Protein AF-A0A4W3I4B6-F1 (afdb_monomer_lite)

Sequence (222 aa):
MVGAGVAKSRWRGAFSPPRPGHVTSRRDRKWPLAAMAELKKLESRLQELERRLYGEGGAGTGAKAKPQCTDAVVKVQVSLGNVAGKRERIKTLYKKIDDLMKYLDPLYMDRIVIPDAMKLELILAEEPFIHSQVTLLESVSKLQPFLESEHIKAVPNYSSKLQSLTQIQIQEQDQCTAVTEDTRKLLDEYNKMTLLLSKQFVQWEEALSKLEAAKQVKPLRD

Foldseek 3Di:
DDDDDDDDDDDDDDDDDDDDDDPDPPPDPPPPVVVVVVVVVVVVVVVVVQCVQVNPDPDDDDDPPDNVVVVVVVVCVVVLCVVCVVDVVNVVVVVCVVVVVLVPPPVNVVPPDPDPVNVVVVCVVCVVVVVVVVVVVVVVVVCVVVVVDVVVVCVVVVVVVVVVVVVVVVVVVVVVVVVVVVVVVVVVVVVVVVVVVVVVVVVVVVVVVVVVVVVVPDDPDD

Radius of gyration: 52.84 Å; chains: 1; bounding box: 92×71×169 Å

Secondary structure (DSSP, 8-state):
----------------PPPP-----TT-----HHHHHHHHHHHHHHHHHHHHHH-SS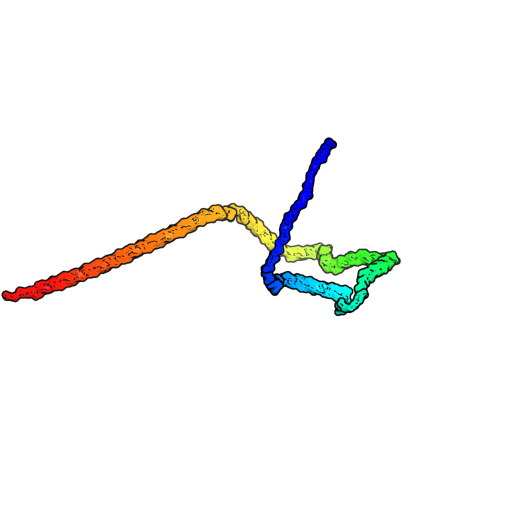-S-SSS----HHHHHHHHHHHHHHHHHHH-HHHHHHHHHHHHHHHHT-HHHHHHH---HHHHHHHHHHHHHHHHHHHHHHHHHHHHHHHHT-HHHHTHHHHHHHHHHHHHHHHHHHHHHHHHHHHHHHHHHHHHHHHHHHHHHHHHHHHHHHHHHHHHHT-----

Organism: Callorhinchus milii (NCBI:txid7868)

InterPro domains:
  IPR009991 Dynactin subunit 3 [PF07426] (39-206)
  IPR009991 Dynactin subunit 3 [PTHR28360] (35-221)

Structure (mmCIF, N/CA/C/O backbone):
data_AF-A0A4W3I4B6-F1
#
_entry.id   AF-A0A4W3I4B6-F1
#
loop_
_atom_site.group_PDB
_atom_site.id
_atom_site.type_symbol
_atom_site.label_atom_id
_atom_site.label_alt_id
_atom_site.label_comp_id
_atom_site.label_asym_id
_atom_site.label_entity_id
_atom_site.label_seq_id
_atom_site.pdbx_PDB_ins_code
_atom_site.Cartn_x
_atom_site.Cartn_y
_atom_site.Cartn_z
_atom_site.occupancy
_atom_site.B_iso_or_equiv
_atom_site.auth_seq_id
_atom_site.auth_comp_id
_atom_site.auth_asym_id
_atom_site.auth_atom_id
_atom_site.pdbx_PDB_model_num
ATOM 1 N N . MET A 1 1 ? -51.869 -34.139 -59.229 1.00 34.97 1 MET A N 1
ATOM 2 C CA . MET A 1 1 ? -50.781 -34.678 -58.380 1.00 34.97 1 MET A CA 1
ATOM 3 C C . MET A 1 1 ? -49.600 -33.734 -58.566 1.00 34.97 1 MET A C 1
ATOM 5 O O . MET A 1 1 ? -49.159 -33.632 -59.693 1.00 34.97 1 MET A O 1
ATOM 9 N N . VAL A 1 2 ? -49.119 -32.912 -57.633 1.00 37.47 2 VAL A N 1
ATOM 10 C CA . VAL A 1 2 ? -49.215 -32.822 -56.165 1.00 37.47 2 VAL A CA 1
ATOM 11 C C . VAL A 1 2 ? -49.033 -31.337 -55.752 1.00 37.47 2 VAL A C 1
ATOM 13 O O . VAL A 1 2 ? -48.254 -30.643 -56.393 1.00 37.47 2 VAL A O 1
ATOM 16 N N . GLY A 1 3 ? -49.728 -30.897 -54.684 1.00 35.41 3 GLY A N 1
ATOM 17 C CA . GLY A 1 3 ? -49.402 -29.756 -53.788 1.00 35.41 3 GLY A CA 1
ATOM 18 C C . GLY A 1 3 ? -49.861 -28.350 -54.232 1.00 35.41 3 GLY A C 1
ATOM 19 O O . GLY A 1 3 ? -49.230 -27.761 -55.094 1.00 35.41 3 GLY A O 1
ATOM 20 N N . ALA A 1 4 ? -51.007 -27.785 -53.806 1.00 36.88 4 ALA A N 1
ATOM 21 C CA . ALA A 1 4 ? -51.389 -27.274 -52.465 1.00 36.88 4 ALA A CA 1
ATOM 22 C C . ALA A 1 4 ? -50.464 -26.130 -51.985 1.00 36.88 4 ALA A C 1
ATOM 24 O O . ALA A 1 4 ? -49.320 -26.387 -51.644 1.00 36.88 4 ALA A O 1
ATOM 25 N N . GLY A 1 5 ? -50.854 -24.849 -52.061 1.00 35.19 5 GLY A N 1
ATOM 26 C CA . GLY A 1 5 ? -51.693 -24.129 -51.077 1.00 35.19 5 GLY A CA 1
ATOM 27 C C . GLY A 1 5 ? -50.849 -22.984 -50.460 1.00 35.19 5 GLY A C 1
ATOM 28 O O . GLY A 1 5 ? -49.635 -23.098 -50.453 1.00 35.19 5 GLY A O 1
ATOM 29 N N . VAL A 1 6 ? -51.301 -21.837 -49.947 1.00 37.91 6 VAL A N 1
ATOM 30 C CA . VAL A 1 6 ? -52.603 -21.244 -49.619 1.00 37.91 6 VAL A CA 1
ATOM 31 C C . VAL A 1 6 ? -52.384 -19.718 -49.444 1.00 37.91 6 VAL A C 1
ATOM 33 O O . VAL A 1 6 ? -51.310 -19.271 -49.053 1.00 37.91 6 VAL A O 1
ATOM 36 N N . ALA A 1 7 ? -53.443 -18.962 -49.755 1.00 39.25 7 ALA A N 1
ATOM 37 C CA . ALA A 1 7 ? -53.854 -17.600 -49.380 1.00 39.25 7 ALA A CA 1
ATOM 38 C C . ALA A 1 7 ? -52.954 -16.670 -48.529 1.00 39.25 7 ALA A C 1
ATOM 40 O O . ALA A 1 7 ? -52.496 -17.014 -47.442 1.00 39.25 7 ALA A O 1
ATOM 41 N N . LYS A 1 8 ? -52.928 -15.383 -48.920 1.00 39.28 8 LYS A N 1
ATOM 42 C CA . LYS A 1 8 ? -52.678 -14.259 -48.003 1.00 39.28 8 LYS A CA 1
ATOM 43 C C . LYS A 1 8 ? -53.835 -13.260 -48.062 1.00 39.28 8 LYS A C 1
ATOM 45 O O . LYS A 1 8 ? -53.979 -12.482 -49.002 1.00 39.28 8 LYS A O 1
ATOM 50 N N . SER A 1 9 ? -54.683 -13.351 -47.045 1.00 39.19 9 SER A N 1
ATOM 51 C CA . SER A 1 9 ? -55.889 -12.557 -46.833 1.00 39.19 9 SER A CA 1
ATOM 52 C C . SER A 1 9 ? -55.567 -11.148 -46.334 1.00 39.19 9 SER A C 1
ATOM 54 O O . SER A 1 9 ? -54.668 -10.931 -45.523 1.00 39.19 9 SER A O 1
ATOM 56 N N . ARG A 1 10 ? -56.367 -10.199 -46.811 1.00 39.88 10 ARG A N 1
ATOM 57 C CA . ARG A 1 10 ? -56.431 -8.786 -46.432 1.00 39.88 10 ARG A CA 1
ATOM 58 C C . ARG A 1 10 ? -57.111 -8.626 -45.067 1.00 39.88 10 ARG A C 1
ATOM 60 O O . ARG A 1 10 ? -58.250 -9.054 -44.933 1.00 39.88 10 ARG A O 1
ATOM 67 N N . TRP A 1 11 ? -56.485 -7.923 -44.121 1.00 33.34 11 TRP A N 1
ATOM 68 C CA . TRP A 1 11 ? -57.170 -7.346 -42.955 1.00 33.34 11 TRP A CA 1
ATOM 69 C C . TRP A 1 11 ? -56.692 -5.918 -42.686 1.00 33.34 11 TRP A C 1
ATOM 71 O O . TRP A 1 11 ? -55.500 -5.621 -42.692 1.00 33.34 11 TRP A O 1
ATOM 81 N N . ARG A 1 12 ? -57.677 -5.033 -42.508 1.00 41.34 12 ARG A N 1
ATOM 82 C CA . ARG A 1 12 ? -57.540 -3.637 -42.089 1.00 41.34 12 ARG A CA 1
ATOM 83 C C . ARG A 1 12 ? -57.183 -3.604 -40.599 1.00 41.34 12 ARG A C 1
ATOM 85 O O . ARG A 1 12 ? -57.797 -4.331 -39.826 1.00 41.34 12 ARG A O 1
ATOM 92 N N . GLY A 1 13 ? -56.265 -2.726 -40.209 1.00 37.28 13 GLY A N 1
ATOM 93 C CA . GLY A 1 13 ? -55.956 -2.393 -38.816 1.00 37.28 13 GLY A CA 1
ATOM 94 C C . GLY A 1 13 ? -55.836 -0.876 -38.668 1.00 37.28 13 GLY A C 1
ATOM 95 O O . GLY A 1 13 ? -55.244 -0.222 -39.520 1.00 37.28 13 GLY A O 1
ATOM 96 N N . ALA A 1 14 ? -56.489 -0.339 -37.643 1.00 39.00 14 ALA A N 1
ATOM 97 C CA . ALA A 1 14 ? -56.842 1.059 -37.424 1.00 39.00 14 ALA A CA 1
ATOM 98 C C . ALA A 1 14 ? -55.666 2.056 -37.388 1.00 39.00 14 ALA A C 1
ATOM 100 O O . ALA A 1 14 ? -54.653 1.830 -36.731 1.00 39.00 14 ALA A O 1
ATOM 101 N N . PHE A 1 15 ? -55.864 3.207 -38.037 1.00 32.19 15 PHE A N 1
ATOM 102 C CA . PHE A 1 15 ? -55.038 4.404 -37.897 1.00 32.19 15 PHE A CA 1
ATOM 103 C C . PHE A 1 15 ? -55.700 5.300 -36.839 1.00 32.19 15 PHE A C 1
ATOM 105 O O . PHE A 1 15 ? -56.719 5.936 -37.107 1.00 32.19 15 PHE A O 1
ATOM 112 N N . SER A 1 16 ? -55.150 5.320 -35.626 1.00 39.88 16 SER A N 1
ATOM 113 C CA . SER A 1 16 ? -55.496 6.300 -34.589 1.00 39.88 16 SER A CA 1
ATOM 114 C C . SER A 1 16 ? -54.319 7.264 -34.419 1.00 39.88 16 SER A C 1
ATOM 116 O O . SER A 1 16 ? -53.199 6.800 -34.207 1.00 39.88 16 SER A O 1
ATOM 118 N N . PRO A 1 17 ? -54.522 8.590 -34.515 1.00 45.47 17 PRO A N 1
ATOM 119 C CA . PRO A 1 17 ? -53.444 9.553 -34.333 1.00 45.47 17 PRO A CA 1
ATOM 120 C C . PRO A 1 17 ? -53.236 9.829 -32.835 1.00 45.47 17 PRO A C 1
ATOM 122 O O . PRO A 1 17 ? -54.218 10.092 -32.133 1.00 45.47 17 PRO A O 1
ATOM 125 N N . PRO A 1 18 ? -51.999 9.844 -32.311 1.00 41.81 18 PRO A N 1
ATOM 126 C CA . PRO A 1 18 ? -51.763 10.403 -30.992 1.00 41.81 18 PRO A CA 1
ATOM 127 C C . PRO A 1 18 ? -51.790 11.937 -31.074 1.00 41.81 18 PRO A C 1
ATOM 129 O O . PRO A 1 18 ? -51.134 12.561 -31.909 1.00 41.81 18 PRO A O 1
ATOM 132 N N . ARG A 1 19 ? -52.603 12.531 -30.196 1.00 40.31 19 ARG A N 1
ATOM 133 C CA . ARG A 1 19 ? -52.694 13.970 -29.914 1.00 40.31 19 ARG A CA 1
ATOM 134 C C . ARG A 1 19 ? -51.473 14.465 -29.109 1.00 40.31 19 ARG A C 1
ATOM 136 O O . ARG A 1 19 ? -50.720 13.650 -28.580 1.00 40.31 19 ARG A O 1
ATOM 143 N N . PRO A 1 20 ? -51.255 15.793 -29.055 1.00 47.34 20 PRO A N 1
ATOM 144 C CA . PRO A 1 20 ? -49.959 16.415 -28.823 1.00 47.34 20 PRO A CA 1
ATOM 145 C C . PRO A 1 20 ? -49.614 16.478 -27.336 1.00 47.34 20 PRO A C 1
ATOM 147 O O . PRO A 1 20 ? -50.450 16.836 -26.511 1.00 47.34 20 PRO A O 1
ATOM 150 N N . GLY A 1 21 ? -48.359 16.190 -27.003 1.00 34.75 21 GLY A N 1
ATOM 151 C CA . GLY A 1 21 ? -47.856 16.289 -25.641 1.00 34.75 21 GLY A CA 1
ATOM 152 C C . GLY A 1 21 ? -46.372 16.618 -25.631 1.00 34.75 21 GLY A C 1
ATOM 153 O O . GLY A 1 21 ? -45.558 15.828 -26.093 1.00 34.75 21 GLY A O 1
ATOM 154 N N . HIS A 1 22 ? -46.061 17.783 -25.066 1.00 36.84 22 HIS A N 1
ATOM 155 C CA . HIS A 1 22 ? -44.742 18.232 -24.626 1.00 36.84 22 HIS A CA 1
ATOM 156 C C . HIS A 1 22 ? -43.699 18.508 -25.717 1.00 36.84 22 HIS A C 1
ATOM 158 O O . HIS A 1 22 ? -42.780 17.736 -25.980 1.00 36.84 22 HIS A O 1
ATOM 164 N N . VAL A 1 23 ? -43.762 19.738 -26.238 1.00 44.09 23 VAL A N 1
ATOM 165 C CA . VAL A 1 23 ? -42.563 20.483 -26.635 1.00 44.09 23 VAL A CA 1
ATOM 166 C C . VAL A 1 23 ? -41.703 20.637 -25.378 1.00 44.09 23 VAL A C 1
ATOM 168 O O . VAL A 1 23 ? -41.874 21.575 -24.602 1.00 44.09 23 VAL A O 1
ATOM 171 N N . THR A 1 24 ? -40.804 19.688 -25.126 1.00 39.62 24 THR A N 1
ATOM 172 C CA . THR A 1 24 ? -39.724 19.914 -24.171 1.00 39.62 24 THR A CA 1
ATOM 173 C C . THR A 1 24 ? -38.712 20.834 -24.837 1.00 39.62 24 THR A C 1
ATOM 175 O O . THR A 1 24 ? -38.191 20.580 -25.924 1.00 39.62 24 THR A O 1
ATOM 178 N N . SER A 1 25 ? -38.525 21.975 -24.183 1.00 42.25 25 SER A N 1
ATOM 179 C CA . SER A 1 25 ? -37.576 23.031 -24.494 1.00 42.25 25 SER A CA 1
ATOM 180 C C . SER A 1 25 ? -36.228 22.460 -24.944 1.00 42.25 25 SER A C 1
ATOM 182 O O . SER A 1 25 ? -35.414 21.999 -24.148 1.00 42.25 25 SER A O 1
ATOM 184 N N . ARG A 1 26 ? -35.977 22.502 -26.254 1.00 41.12 26 ARG A N 1
ATOM 185 C CA . ARG A 1 26 ? -34.728 22.066 -26.894 1.00 41.12 26 ARG A CA 1
ATOM 186 C C . ARG A 1 26 ? -33.638 23.141 -26.782 1.00 41.12 26 ARG A C 1
ATOM 188 O O . ARG A 1 26 ? -32.870 23.316 -27.724 1.00 41.12 26 ARG A O 1
ATOM 195 N N . ARG A 1 27 ? -33.622 23.916 -25.690 1.00 45.25 27 ARG A N 1
ATOM 196 C CA . ARG A 1 27 ? -32.759 25.100 -25.544 1.00 45.25 27 ARG A CA 1
ATOM 197 C C . ARG A 1 27 ? -31.595 24.959 -24.569 1.00 45.25 27 ARG A C 1
ATOM 199 O O . ARG A 1 27 ? -30.731 25.817 -24.596 1.00 45.25 27 ARG A O 1
ATOM 206 N N . ASP A 1 28 ? -31.479 23.841 -23.857 1.00 42.59 28 ASP A N 1
ATOM 207 C CA . ASP A 1 28 ? -30.338 23.590 -22.968 1.00 42.59 28 ASP A CA 1
ATOM 208 C C . ASP A 1 28 ? -29.698 22.225 -23.231 1.00 42.59 28 ASP A C 1
ATOM 210 O O . ASP A 1 28 ? -29.554 21.384 -22.350 1.00 42.59 28 ASP A O 1
ATOM 214 N N . ARG A 1 29 ? -29.257 21.987 -24.472 1.00 51.16 29 ARG A N 1
ATOM 215 C CA . ARG A 1 29 ? -28.149 21.046 -24.682 1.00 51.16 29 ARG A CA 1
ATOM 216 C C . ARG A 1 29 ? -26.855 21.827 -24.524 1.00 51.16 29 ARG A C 1
ATOM 218 O O . ARG A 1 29 ? -26.259 22.246 -25.512 1.00 51.16 29 ARG A O 1
ATOM 225 N N . LYS A 1 30 ? -26.434 22.028 -23.270 1.00 57.66 30 LYS A N 1
ATOM 226 C CA . LYS A 1 30 ? -25.037 22.356 -22.967 1.00 57.66 30 LYS A CA 1
ATOM 227 C C . LYS A 1 30 ? -24.194 21.211 -23.507 1.00 57.66 30 LYS A C 1
ATOM 229 O O . LYS A 1 30 ? -24.131 20.131 -22.926 1.00 57.66 30 LYS A O 1
ATOM 234 N N . TRP A 1 31 ? -23.630 21.438 -24.682 1.00 54.47 31 TRP A N 1
ATOM 235 C CA . TRP A 1 31 ? -22.676 20.532 -25.287 1.00 54.47 31 TRP A CA 1
ATOM 236 C C . TRP A 1 31 ? -21.485 20.434 -24.322 1.00 54.47 31 TRP A C 1
ATOM 238 O O . TRP A 1 31 ? -21.033 21.478 -23.839 1.00 54.47 31 TRP A O 1
ATOM 248 N N . PRO A 1 32 ? -21.014 19.227 -23.961 1.00 70.56 32 PRO A N 1
ATOM 249 C CA . PRO A 1 32 ? -19.908 19.100 -23.023 1.00 70.56 32 PRO A CA 1
ATOM 250 C C . PRO A 1 32 ? -18.722 19.916 -23.548 1.00 70.56 32 PRO A C 1
ATOM 252 O O . PRO A 1 32 ? -18.430 19.877 -24.744 1.00 70.56 32 PRO A O 1
ATOM 255 N N . LEU A 1 33 ? -18.062 20.675 -22.667 1.00 63.62 33 LEU A N 1
ATOM 256 C CA . LEU A 1 33 ? -16.978 21.606 -23.023 1.00 63.62 33 LEU A CA 1
ATOM 257 C C . LEU A 1 33 ? -15.908 20.946 -23.911 1.00 63.62 33 LEU A C 1
ATOM 259 O O . LEU A 1 33 ? -15.410 21.574 -24.842 1.00 63.62 33 LEU A O 1
ATOM 263 N N . ALA A 1 34 ? -15.633 19.656 -23.689 1.00 66.50 34 ALA A N 1
ATOM 264 C CA . ALA A 1 34 ? -14.739 18.847 -24.517 1.00 66.50 34 ALA A CA 1
ATOM 265 C C . ALA A 1 34 ? -15.214 18.717 -25.977 1.00 66.50 34 ALA A C 1
ATOM 267 O O . ALA A 1 34 ? -14.430 18.873 -26.906 1.00 66.50 34 ALA A O 1
ATOM 268 N N . ALA A 1 35 ? -16.508 18.499 -26.206 1.00 72.88 35 ALA A N 1
ATOM 269 C CA . ALA A 1 35 ? -17.050 18.376 -27.553 1.00 72.88 35 ALA A CA 1
ATOM 270 C C . ALA A 1 35 ? -17.195 19.743 -28.257 1.00 72.88 35 ALA A C 1
ATOM 272 O O . ALA A 1 35 ? -17.137 19.797 -29.482 1.00 72.88 35 ALA A O 1
ATOM 273 N N . MET A 1 36 ? -17.318 20.851 -27.509 1.00 72.75 36 MET A N 1
ATOM 274 C CA . MET A 1 36 ? -17.178 22.207 -28.069 1.00 72.75 36 MET A CA 1
ATOM 275 C C . MET A 1 36 ? -15.728 22.522 -28.447 1.00 72.75 36 MET A C 1
ATOM 277 O O . MET A 1 36 ? -15.494 23.154 -29.474 1.00 72.75 36 MET A O 1
ATOM 281 N N . ALA A 1 37 ? -14.755 22.066 -27.653 1.00 76.94 37 ALA A N 1
ATOM 282 C CA . ALA A 1 37 ? -13.337 22.234 -27.955 1.00 76.94 37 ALA A CA 1
ATOM 283 C C . ALA A 1 37 ? -12.929 21.471 -29.227 1.00 76.94 37 ALA A C 1
ATOM 285 O O . ALA A 1 37 ? -12.250 22.037 -30.083 1.00 76.94 37 ALA A O 1
ATOM 286 N N . GLU A 1 38 ? -13.404 20.234 -29.398 1.00 83.31 38 GLU A N 1
ATOM 287 C CA . GLU A 1 38 ? -13.162 19.455 -30.619 1.00 83.31 38 GLU A CA 1
ATOM 288 C C . GLU A 1 38 ? -13.847 20.065 -31.850 1.00 83.31 38 GLU A C 1
ATOM 290 O O . GLU A 1 38 ? -13.227 20.164 -32.909 1.00 83.31 38 GLU A O 1
ATOM 295 N N . LEU A 1 39 ? -15.082 20.564 -31.713 1.00 85.19 39 LEU A N 1
ATOM 296 C CA . LEU A 1 39 ? -15.762 21.295 -32.790 1.00 85.19 39 LEU A CA 1
ATOM 297 C C . LEU A 1 39 ? -14.993 22.554 -33.200 1.00 85.19 39 LEU A C 1
ATOM 299 O O . LEU A 1 39 ? -14.769 22.771 -34.386 1.00 85.19 39 LEU A O 1
ATOM 303 N N . LYS A 1 40 ? -14.516 23.337 -32.230 1.00 85.38 40 LYS A N 1
ATOM 304 C CA . LYS A 1 40 ? -13.748 24.562 -32.485 1.00 85.38 40 LYS A CA 1
ATOM 305 C C . LYS A 1 40 ? -12.387 24.277 -33.128 1.00 85.38 40 LYS A C 1
ATOM 307 O O . LYS A 1 40 ? -11.931 25.033 -33.982 1.00 85.38 40 LYS A O 1
ATOM 312 N N . LYS A 1 41 ? -11.736 23.175 -32.746 1.00 88.19 41 LYS A N 1
ATOM 313 C CA . LYS A 1 41 ? -10.489 22.698 -33.363 1.00 88.19 41 LYS A CA 1
ATOM 314 C C . LYS A 1 41 ? -10.713 22.207 -34.792 1.00 88.19 41 LYS A C 1
ATOM 316 O O . LYS A 1 41 ? -9.845 22.375 -35.646 1.00 88.19 41 LYS A O 1
ATOM 321 N N . LEU A 1 42 ? -11.853 21.575 -35.058 1.00 87.19 42 LEU A N 1
ATOM 322 C CA . LEU A 1 42 ? -12.203 21.137 -36.402 1.00 87.19 42 LEU A CA 1
ATOM 323 C C . LEU A 1 42 ? -12.550 22.330 -37.298 1.00 87.19 42 LEU A C 1
ATOM 325 O O . LEU A 1 42 ? -12.093 22.379 -38.435 1.00 87.19 42 LEU A O 1
ATOM 329 N N . GLU A 1 43 ? -13.278 23.310 -36.769 1.00 86.62 43 GLU A N 1
ATOM 330 C CA . GLU A 1 43 ? -13.628 24.551 -37.461 1.00 86.62 43 GLU A CA 1
ATOM 331 C C . GLU A 1 43 ? -12.387 25.378 -37.816 1.00 86.62 43 GLU A C 1
ATOM 333 O O . GLU A 1 43 ? -12.243 25.793 -38.962 1.00 86.62 43 GLU A O 1
ATOM 338 N N . SER A 1 44 ? -11.432 25.537 -36.893 1.00 85.06 44 SER A N 1
ATOM 339 C CA . SER A 1 44 ? -10.183 26.254 -37.189 1.00 85.06 44 SER A CA 1
ATOM 340 C C . SER A 1 44 ? -9.335 25.546 -38.250 1.00 85.06 44 SER A C 1
ATOM 342 O O . SER A 1 44 ? -8.746 26.193 -39.116 1.00 85.06 44 SER A O 1
ATOM 344 N N . ARG A 1 45 ? -9.306 24.207 -38.236 1.00 90.12 45 ARG A N 1
ATOM 345 C CA . ARG A 1 45 ? -8.653 23.415 -39.289 1.00 90.12 45 ARG A CA 1
ATOM 346 C C . ARG A 1 45 ? -9.366 23.555 -40.629 1.00 90.12 45 ARG A C 1
ATOM 348 O O . ARG A 1 45 ? -8.687 23.630 -41.649 1.00 90.12 45 ARG A O 1
ATOM 355 N N . LEU A 1 46 ? -10.697 23.577 -40.635 1.00 85.88 46 LEU A N 1
ATOM 356 C CA . LEU A 1 46 ? -11.487 23.753 -41.851 1.00 85.88 46 LEU A CA 1
ATOM 357 C C . LEU A 1 46 ? -11.238 25.138 -42.457 1.00 85.88 46 LEU A C 1
ATOM 359 O O . LEU A 1 46 ? -10.912 25.222 -43.633 1.00 85.88 46 LEU A O 1
ATOM 363 N N . GLN A 1 47 ? -11.276 26.193 -41.643 1.00 83.31 47 GLN A N 1
ATOM 364 C CA . GLN A 1 47 ? -10.990 27.563 -42.075 1.00 83.31 47 GLN A CA 1
ATOM 365 C C . GLN A 1 47 ? -9.573 27.705 -42.640 1.00 83.31 47 GLN A C 1
ATOM 367 O O . GLN A 1 47 ? -9.377 28.348 -43.667 1.00 83.31 47 GLN A O 1
ATOM 372 N N . GLU A 1 48 ? -8.577 27.065 -42.023 1.00 82.81 48 GLU A N 1
ATOM 373 C CA . GLU A 1 48 ? -7.211 27.067 -42.550 1.00 82.81 48 GLU A CA 1
ATOM 374 C C . GLU A 1 48 ? -7.103 26.303 -43.881 1.00 82.81 48 GLU A C 1
ATOM 376 O O . GLU A 1 48 ? -6.378 26.729 -44.780 1.00 82.81 48 GLU A O 1
ATOM 381 N N . LEU A 1 49 ? -7.835 25.196 -44.044 1.00 80.94 49 LEU A N 1
ATOM 382 C CA . LEU A 1 49 ? -7.893 24.459 -45.310 1.00 80.94 49 LEU A CA 1
ATOM 383 C C . LEU A 1 49 ? -8.610 25.256 -46.406 1.00 80.94 49 LEU A C 1
ATOM 385 O O . LEU A 1 49 ? -8.130 25.302 -47.536 1.00 80.94 49 LEU A O 1
ATOM 389 N N . GLU A 1 50 ? -9.716 25.916 -46.077 1.00 81.75 50 GLU A N 1
ATOM 390 C CA . GLU A 1 50 ? -10.458 26.780 -46.995 1.00 81.75 50 GLU A CA 1
ATOM 391 C C . GLU A 1 50 ? -9.617 27.985 -47.414 1.00 81.75 50 GLU A C 1
ATOM 393 O O . GLU A 1 50 ? -9.531 28.276 -48.605 1.00 81.75 50 GLU A O 1
ATOM 398 N N . ARG A 1 51 ? -8.897 28.612 -46.477 1.00 79.62 51 ARG A N 1
ATOM 399 C CA . ARG A 1 51 ? -7.954 29.702 -46.762 1.00 79.62 51 ARG A CA 1
ATOM 400 C C . ARG A 1 51 ? -6.815 29.252 -47.675 1.00 79.62 51 ARG A C 1
ATOM 402 O O . ARG A 1 51 ? -6.414 29.993 -48.566 1.00 79.62 51 ARG A O 1
ATOM 409 N N . ARG A 1 52 ? -6.296 28.033 -47.493 1.00 75.50 52 ARG A N 1
ATOM 410 C CA . ARG A 1 52 ? -5.250 27.467 -48.366 1.00 75.50 52 ARG A CA 1
ATOM 411 C C . ARG A 1 52 ? -5.762 27.104 -49.758 1.00 75.50 52 ARG A C 1
ATOM 413 O O . ARG A 1 52 ? -4.992 27.182 -50.709 1.00 75.50 52 ARG A O 1
ATOM 420 N N . LEU A 1 53 ? -7.021 26.682 -49.878 1.00 71.38 53 LEU A N 1
ATOM 421 C CA . LEU A 1 53 ? -7.596 26.227 -51.145 1.00 71.38 53 LEU A CA 1
ATOM 422 C C . LEU A 1 53 ? -8.204 27.370 -51.972 1.00 71.38 53 LEU A C 1
ATOM 424 O O . LEU A 1 53 ? -8.050 27.379 -53.191 1.00 71.38 53 LEU A O 1
ATOM 428 N N . TYR A 1 54 ? -8.881 28.316 -51.322 1.00 69.44 54 TYR A N 1
ATOM 429 C CA . TYR A 1 54 ? -9.625 29.405 -51.962 1.00 69.44 54 TYR A CA 1
ATOM 430 C C . TYR A 1 54 ? -9.007 30.797 -51.738 1.00 69.44 54 TYR A C 1
ATOM 432 O O . TYR A 1 54 ? -9.410 31.747 -52.405 1.00 69.44 54 TYR A O 1
ATOM 440 N N . GLY A 1 55 ? -7.999 30.929 -50.870 1.00 69.94 55 GLY A N 1
ATOM 441 C CA . GLY A 1 55 ? -7.365 32.211 -50.547 1.00 69.94 55 GLY A CA 1
ATOM 442 C C . GLY A 1 55 ? -8.139 33.037 -49.511 1.00 69.94 55 GLY A C 1
ATOM 443 O O . GLY A 1 55 ? -9.123 32.588 -48.931 1.00 69.94 55 GLY A O 1
ATOM 444 N N . GLU A 1 56 ? -7.675 34.263 -49.257 1.00 57.25 56 GLU A N 1
ATOM 445 C CA . GLU A 1 56 ? -8.202 35.174 -48.219 1.00 57.25 56 GLU A CA 1
ATOM 446 C C . GLU A 1 56 ? -9.570 35.801 -48.578 1.00 57.25 56 GLU A C 1
ATOM 448 O O . GLU A 1 56 ? -10.248 36.374 -47.729 1.00 57.25 56 GLU A O 1
ATOM 453 N N . GLY A 1 57 ? -10.016 35.645 -49.830 1.00 55.25 57 GLY A N 1
ATOM 454 C CA . GLY A 1 57 ? -11.341 36.041 -50.309 1.00 55.25 57 GLY A CA 1
ATOM 455 C C . GLY A 1 57 ? -12.309 34.862 -50.290 1.00 55.25 57 GLY A C 1
ATOM 456 O O . GLY A 1 57 ? -12.478 34.177 -51.297 1.00 55.25 57 GLY A O 1
ATOM 457 N N . GLY A 1 58 ? -12.934 34.610 -49.141 1.00 48.44 58 GLY A N 1
ATOM 458 C CA . GLY A 1 58 ? -13.900 33.526 -48.979 1.00 48.44 58 GLY A CA 1
ATOM 459 C C . GLY A 1 58 ? -15.064 33.610 -49.972 1.00 48.44 58 GLY A C 1
ATOM 460 O O . GLY A 1 58 ? -15.647 34.673 -50.149 1.00 48.44 58 GLY A O 1
ATOM 461 N N . ALA A 1 59 ? -15.382 32.469 -50.596 1.00 53.66 59 ALA A N 1
ATOM 462 C CA . ALA A 1 59 ? -16.697 32.021 -51.079 1.00 53.66 59 ALA A CA 1
ATOM 463 C C . ALA A 1 59 ? -17.747 33.099 -51.451 1.00 53.66 59 ALA A C 1
ATOM 465 O O . ALA A 1 59 ? -18.919 32.995 -51.090 1.00 53.66 59 ALA A O 1
ATOM 466 N N . GLY A 1 60 ? -17.349 34.127 -52.198 1.00 49.41 60 GLY A N 1
ATOM 467 C CA . GLY A 1 60 ? -18.204 35.232 -52.605 1.00 49.41 60 GLY A CA 1
ATOM 468 C C . GLY A 1 60 ? -18.414 35.234 -54.111 1.00 49.41 60 GLY A C 1
ATOM 469 O O . GLY A 1 60 ? -17.499 35.535 -54.866 1.00 49.41 60 GLY A O 1
ATOM 470 N N . THR A 1 61 ? -19.658 34.987 -54.519 1.00 44.38 61 THR A N 1
ATOM 471 C CA . THR A 1 61 ? -20.254 35.285 -55.835 1.00 44.38 61 THR A CA 1
ATOM 472 C C . THR A 1 61 ? -19.966 34.332 -57.011 1.00 44.38 61 THR A C 1
ATOM 474 O O . THR A 1 61 ? -18.905 34.313 -57.620 1.00 44.38 61 THR A O 1
ATOM 477 N N . GLY A 1 62 ? -21.023 33.605 -57.400 1.00 39.66 62 GLY A N 1
ATOM 478 C CA . GLY A 1 62 ? -21.341 33.299 -58.798 1.00 39.66 62 GLY A CA 1
ATOM 479 C C . GLY A 1 62 ? -20.611 32.125 -59.450 1.00 39.66 62 GLY A C 1
ATOM 480 O O . GLY A 1 62 ? -19.579 32.319 -60.070 1.00 39.66 62 GLY A O 1
ATOM 481 N N . ALA A 1 63 ? -21.215 30.931 -59.402 1.00 47.38 63 ALA A N 1
ATOM 482 C CA . ALA A 1 63 ? -21.262 29.880 -60.443 1.00 47.38 63 ALA A CA 1
ATOM 483 C C . ALA A 1 63 ? -20.016 29.528 -61.313 1.00 47.38 63 ALA A C 1
ATOM 485 O O . ALA A 1 63 ? -20.166 28.795 -62.291 1.00 47.38 63 ALA A O 1
ATOM 486 N N . LYS A 1 64 ? -18.795 29.987 -61.007 1.00 51.28 64 LYS A N 1
ATOM 487 C CA . LYS A 1 64 ? -17.575 29.753 -61.808 1.00 51.28 64 LYS A CA 1
ATOM 488 C C . LYS A 1 64 ? -16.277 29.656 -60.989 1.00 51.28 64 LYS A C 1
ATOM 490 O O . LYS A 1 64 ? -15.198 29.759 -61.566 1.00 51.28 64 LYS A O 1
ATOM 495 N N . ALA A 1 65 ? -16.331 29.385 -59.684 1.00 51.69 65 ALA A N 1
ATOM 496 C CA . ALA A 1 65 ? -15.141 28.975 -58.928 1.00 51.69 65 ALA A CA 1
ATOM 497 C C . ALA A 1 65 ? -14.821 27.500 -59.247 1.00 51.69 65 ALA A C 1
ATOM 499 O O . ALA A 1 65 ? -15.175 26.576 -58.520 1.00 51.69 65 ALA A O 1
ATOM 500 N N . LYS A 1 66 ? -14.261 27.278 -60.438 1.00 55.62 66 LYS A N 1
ATOM 501 C CA . LYS A 1 66 ? -13.930 25.960 -60.993 1.00 55.62 66 LYS A CA 1
ATOM 502 C C . LYS A 1 66 ? -12.824 25.294 -60.148 1.00 55.62 66 LYS A C 1
ATOM 504 O O . LYS A 1 66 ? -11.958 26.017 -59.654 1.00 55.62 66 LYS A O 1
ATOM 509 N N . PRO A 1 67 ? -12.782 23.950 -60.028 1.00 55.12 67 PRO A N 1
ATOM 510 C CA . PRO A 1 67 ? -11.704 23.206 -59.368 1.00 55.12 67 PRO A CA 1
ATOM 511 C C . PRO A 1 67 ? -10.401 23.308 -60.177 1.00 55.12 67 PRO A C 1
ATOM 513 O O . PRO A 1 67 ? -9.946 22.358 -60.803 1.00 55.12 67 PRO A O 1
ATOM 516 N N . GLN A 1 68 ? -9.796 24.492 -60.223 1.00 60.22 68 GLN A N 1
ATOM 517 C CA . GLN A 1 68 ? -8.566 24.702 -60.978 1.00 60.22 68 GLN A CA 1
ATOM 518 C C . GLN A 1 68 ? -7.366 24.071 -60.285 1.00 60.22 68 GLN A C 1
ATOM 520 O O . GLN A 1 68 ? -6.401 23.761 -60.966 1.00 60.22 68 GLN A O 1
ATOM 525 N N . CYS A 1 69 ? -7.409 23.842 -58.969 1.00 64.81 69 CYS A N 1
ATOM 526 C CA . CYS A 1 69 ? -6.268 23.282 -58.252 1.00 64.81 69 CYS A CA 1
ATOM 527 C C . CYS A 1 69 ? -5.988 21.833 -58.681 1.00 64.81 69 CYS A C 1
ATOM 529 O O . CYS A 1 69 ? -4.850 21.498 -58.981 1.00 64.81 69 CYS A O 1
ATOM 531 N N . THR A 1 70 ? -7.015 20.990 -58.823 1.00 74.69 70 THR A N 1
ATOM 532 C CA . THR A 1 70 ? -6.834 19.599 -59.274 1.00 74.69 70 THR A CA 1
ATOM 533 C C . THR A 1 70 ? -6.387 19.532 -60.731 1.00 74.69 70 THR A C 1
ATOM 535 O O . THR A 1 70 ? -5.424 18.836 -61.035 1.00 74.69 70 THR A O 1
ATOM 538 N N . ASP A 1 71 ? -7.007 20.312 -61.620 1.00 78.88 71 ASP A N 1
ATOM 539 C CA . ASP A 1 71 ? -6.614 20.366 -63.034 1.00 78.88 71 ASP A CA 1
ATOM 540 C C . ASP A 1 71 ? -5.210 20.970 -63.213 1.00 78.88 71 ASP A C 1
ATOM 542 O O . ASP A 1 71 ? -4.431 20.506 -64.046 1.00 78.88 71 ASP A O 1
ATOM 546 N N . ALA A 1 72 ? -4.844 21.977 -62.413 1.00 77.06 72 ALA A N 1
ATOM 547 C CA . ALA A 1 72 ? -3.512 22.576 -62.417 1.00 77.06 72 ALA A CA 1
ATOM 548 C C . ALA A 1 72 ? -2.459 21.621 -61.851 1.00 77.06 72 ALA A C 1
ATOM 550 O O . ALA A 1 72 ? -1.394 21.502 -62.446 1.00 77.06 72 ALA A O 1
ATOM 551 N N . VAL A 1 73 ? -2.751 20.898 -60.765 1.00 79.94 73 VAL A N 1
ATOM 552 C CA . VAL A 1 73 ? -1.855 19.874 -60.207 1.00 79.94 73 VAL A CA 1
ATOM 553 C C . VAL A 1 73 ? -1.661 18.737 -61.203 1.00 79.94 73 VAL A C 1
ATOM 555 O O . VAL A 1 73 ? -0.527 18.337 -61.433 1.00 79.94 73 VAL A O 1
ATOM 558 N N . VAL A 1 74 ? -2.718 18.268 -61.873 1.00 83.62 74 VAL A N 1
ATOM 559 C CA . VAL A 1 74 ? -2.598 17.256 -62.936 1.00 83.62 74 VAL A CA 1
ATOM 560 C C . VAL A 1 74 ? -1.783 17.799 -64.112 1.00 83.62 74 VAL A C 1
ATOM 562 O O . VAL A 1 74 ? -0.894 17.114 -64.613 1.00 83.62 74 VAL A O 1
ATOM 565 N N . LYS A 1 75 ? -2.002 19.051 -64.525 1.00 85.00 75 LYS A N 1
ATOM 566 C CA . LYS A 1 75 ? -1.217 19.695 -65.589 1.00 85.00 75 LYS A CA 1
ATOM 567 C C . LYS A 1 75 ? 0.259 19.845 -65.212 1.00 85.00 75 LYS A C 1
ATOM 569 O O . LYS A 1 75 ? 1.117 19.611 -66.060 1.00 85.00 75 LYS A O 1
ATOM 574 N N . VAL A 1 76 ? 0.554 20.208 -63.963 1.00 81.19 76 VAL A N 1
ATOM 575 C CA . VAL A 1 76 ? 1.917 20.293 -63.421 1.00 81.19 76 VAL A CA 1
ATOM 576 C C . VAL A 1 76 ? 2.538 18.904 -63.316 1.00 81.19 76 VAL A C 1
ATOM 578 O O . VAL A 1 76 ? 3.684 18.734 -63.697 1.00 81.19 76 VAL A O 1
ATOM 581 N N . GLN A 1 77 ? 1.790 17.889 -62.894 1.00 82.31 77 GLN A N 1
ATOM 582 C CA . GLN A 1 77 ? 2.270 16.510 -62.828 1.00 82.31 77 GLN A CA 1
ATOM 583 C C . GLN A 1 77 ? 2.614 15.966 -64.219 1.00 82.31 77 GLN A C 1
ATOM 585 O O . GLN A 1 77 ? 3.651 15.334 -64.398 1.00 82.31 77 GLN A O 1
ATOM 590 N N . VAL A 1 78 ? 1.779 16.238 -65.225 1.00 83.88 78 VAL A N 1
ATOM 591 C CA . VAL A 1 78 ? 2.028 15.830 -66.615 1.00 83.88 78 VAL A CA 1
ATOM 592 C C . VAL A 1 78 ? 3.204 16.605 -67.214 1.00 83.88 78 VAL A C 1
ATOM 594 O O . VAL A 1 78 ? 4.063 16.009 -67.866 1.00 83.88 78 VAL A O 1
ATOM 597 N N . SER A 1 79 ? 3.298 17.920 -66.989 1.00 79.00 79 SER A N 1
ATOM 598 C CA . SER A 1 79 ? 4.431 18.715 -67.479 1.00 79.00 79 SER A CA 1
ATOM 599 C C . SER A 1 79 ? 5.737 18.308 -66.797 1.00 79.00 79 SER A C 1
ATOM 601 O O . SER A 1 79 ? 6.756 18.152 -67.468 1.00 79.00 79 SER A O 1
ATOM 603 N N . LEU A 1 80 ? 5.694 18.038 -65.497 1.00 76.12 80 LEU A N 1
ATOM 604 C CA . LEU A 1 80 ? 6.824 17.566 -64.718 1.00 76.12 80 LEU A CA 1
ATOM 605 C C . LEU A 1 80 ? 7.237 16.148 -65.114 1.00 76.12 80 LEU A C 1
ATOM 607 O O . LEU A 1 80 ? 8.425 15.900 -65.283 1.00 76.12 80 LEU A O 1
ATOM 611 N N . GLY A 1 81 ? 6.285 15.244 -65.353 1.00 77.88 81 GLY A N 1
ATOM 612 C CA . GLY A 1 81 ? 6.545 13.908 -65.891 1.00 77.88 81 GLY A CA 1
ATOM 613 C C . GLY A 1 81 ? 7.209 13.963 -67.269 1.00 77.88 81 GLY A C 1
ATOM 614 O O . GLY A 1 81 ? 8.185 13.257 -67.516 1.00 77.88 81 GLY A O 1
ATOM 615 N N . ASN A 1 82 ? 6.765 14.877 -68.135 1.00 78.44 82 ASN A N 1
ATOM 616 C CA . ASN A 1 82 ? 7.377 15.112 -69.444 1.00 78.44 82 ASN A CA 1
ATOM 617 C C . ASN A 1 82 ? 8.793 15.710 -69.342 1.00 78.44 82 ASN A C 1
ATOM 619 O O . ASN A 1 82 ? 9.668 15.356 -70.132 1.00 78.44 82 ASN A O 1
ATOM 623 N N . VAL A 1 83 ? 9.044 16.609 -68.385 1.00 73.88 83 VAL A N 1
ATOM 624 C CA . VAL A 1 83 ? 10.370 17.213 -68.149 1.00 73.88 83 VAL A CA 1
ATOM 625 C C . VAL A 1 83 ? 11.331 16.213 -67.501 1.00 73.88 83 VAL A C 1
ATOM 627 O O . VAL A 1 83 ? 12.478 16.095 -67.938 1.00 73.88 83 VAL A O 1
ATOM 630 N N . ALA A 1 84 ? 10.866 15.455 -66.509 1.00 66.69 84 ALA A N 1
ATOM 631 C CA . ALA A 1 84 ? 11.632 14.408 -65.846 1.00 66.69 84 ALA A CA 1
ATOM 632 C C . ALA A 1 84 ? 11.938 13.245 -66.803 1.00 66.69 84 ALA A C 1
ATOM 634 O O . ALA A 1 84 ? 13.054 12.738 -66.800 1.00 66.69 84 ALA A O 1
ATOM 635 N N . GLY A 1 85 ? 10.999 12.869 -67.677 1.00 69.75 85 GLY A N 1
ATOM 636 C CA . GLY A 1 85 ? 11.193 11.820 -68.683 1.00 69.75 85 GLY A CA 1
ATOM 637 C C . GLY A 1 85 ? 12.171 12.189 -69.803 1.00 69.75 85 GLY A C 1
ATOM 638 O O . GLY A 1 85 ? 12.845 11.311 -70.328 1.00 69.75 85 GLY A O 1
ATOM 639 N N . LYS A 1 86 ? 12.297 13.478 -70.153 1.00 74.00 86 LYS A N 1
ATOM 640 C CA . LYS A 1 86 ? 13.239 13.961 -71.186 1.00 74.00 86 LYS A CA 1
ATOM 641 C C . LYS A 1 86 ? 14.649 14.239 -70.656 1.00 74.00 86 LYS A C 1
ATOM 643 O O . LYS A 1 86 ? 15.586 14.344 -71.443 1.00 74.00 86 LYS A O 1
ATOM 648 N N . ARG A 1 87 ? 14.816 14.406 -69.339 1.00 74.69 87 ARG A N 1
ATOM 649 C CA . ARG A 1 87 ? 16.107 14.697 -68.696 1.00 74.69 87 ARG A CA 1
ATOM 650 C C . ARG A 1 87 ? 16.390 13.670 -67.603 1.00 74.69 87 ARG A C 1
ATOM 652 O O . ARG A 1 87 ? 16.010 13.862 -66.451 1.00 74.69 87 ARG A O 1
ATOM 659 N N . GLU A 1 88 ? 17.157 12.635 -67.939 1.00 75.00 88 GLU A N 1
ATOM 660 C CA . GLU A 1 88 ? 17.547 11.549 -67.017 1.00 75.00 88 GLU A CA 1
ATOM 661 C C . GLU A 1 88 ? 18.191 12.047 -65.704 1.00 75.00 88 GLU A C 1
ATOM 663 O O . GLU A 1 88 ? 17.986 11.466 -64.636 1.00 75.00 88 GLU A O 1
ATOM 668 N N . ARG A 1 89 ? 18.891 13.192 -65.735 1.00 74.19 89 ARG A N 1
ATOM 669 C CA . ARG A 1 89 ? 19.427 13.851 -64.526 1.00 74.19 89 ARG A CA 1
ATOM 670 C C . ARG A 1 89 ? 18.324 14.295 -63.557 1.00 74.19 89 ARG A C 1
ATOM 672 O O . ARG A 1 89 ? 18.474 14.119 -62.354 1.00 74.19 89 ARG A O 1
ATOM 679 N N . ILE A 1 90 ? 17.213 14.828 -64.069 1.00 77.75 90 ILE A N 1
ATOM 680 C CA . ILE A 1 90 ? 16.070 15.282 -63.260 1.00 77.75 90 ILE A CA 1
ATOM 681 C C . ILE A 1 90 ? 15.327 14.075 -62.686 1.00 77.75 90 ILE A C 1
ATOM 683 O O . ILE A 1 90 ? 15.029 14.050 -61.499 1.00 77.75 90 ILE A O 1
ATOM 687 N N . LYS A 1 91 ? 15.115 13.029 -63.487 1.00 77.38 91 LYS A N 1
ATOM 688 C CA . LYS A 1 91 ? 14.530 11.759 -63.028 1.00 77.38 91 LYS A CA 1
ATOM 689 C C . LYS A 1 91 ? 15.332 11.119 -61.895 1.00 77.38 91 LYS A C 1
ATOM 691 O O . LYS A 1 91 ? 14.758 10.626 -60.930 1.00 77.38 91 LYS A O 1
ATOM 696 N N . THR A 1 92 ? 16.658 11.156 -61.998 1.00 80.06 92 THR A N 1
ATOM 697 C CA . THR A 1 92 ? 17.555 10.659 -60.947 1.00 80.06 92 THR A CA 1
ATOM 698 C C . THR A 1 92 ? 17.455 11.508 -59.680 1.00 80.06 92 THR A C 1
ATOM 700 O O . THR A 1 92 ? 17.395 10.953 -58.588 1.00 80.06 92 THR A O 1
ATOM 703 N N . LEU A 1 93 ? 17.384 12.837 -59.808 1.00 77.75 93 LEU A N 1
ATOM 704 C CA . LEU A 1 93 ? 17.184 13.740 -58.670 1.00 77.75 93 LEU A CA 1
ATOM 705 C C . LEU A 1 93 ? 15.831 13.518 -57.981 1.00 77.75 93 LEU A C 1
ATOM 707 O O . LEU A 1 93 ? 15.800 13.467 -56.760 1.00 77.75 93 LEU A O 1
ATOM 711 N N . TYR A 1 94 ? 14.747 13.301 -58.734 1.00 76.62 94 TYR A N 1
ATOM 712 C CA . TYR A 1 94 ? 13.429 12.979 -58.170 1.00 76.62 94 TYR A CA 1
ATOM 713 C C . TYR A 1 94 ? 13.436 11.678 -57.369 1.00 76.62 94 TYR A C 1
ATOM 715 O O . TYR A 1 94 ? 12.859 11.630 -56.294 1.00 76.62 94 TYR A O 1
ATOM 723 N N . LYS A 1 95 ? 14.135 10.640 -57.839 1.00 81.50 95 LYS A N 1
ATOM 724 C CA . LYS A 1 95 ? 14.287 9.396 -57.065 1.00 81.50 95 LYS A CA 1
ATOM 725 C C . LYS A 1 95 ? 15.116 9.594 -55.797 1.00 81.50 95 LYS A C 1
ATOM 727 O O . LYS A 1 95 ? 14.849 8.962 -54.787 1.00 81.50 95 LYS A O 1
ATOM 732 N N . LYS A 1 96 ? 16.122 10.469 -55.857 1.00 80.94 96 LYS A N 1
ATOM 733 C CA . LYS A 1 96 ? 16.974 10.795 -54.710 1.00 80.94 96 LYS A CA 1
ATOM 734 C C . LYS A 1 96 ? 16.329 11.784 -53.744 1.00 80.94 96 LYS A C 1
ATOM 736 O O . LYS A 1 96 ? 16.862 11.943 -52.656 1.00 80.94 96 LYS A O 1
ATOM 741 N N . ILE A 1 97 ? 15.231 12.450 -54.111 1.00 81.81 97 ILE A N 1
ATOM 742 C CA . ILE A 1 97 ? 14.600 13.461 -53.256 1.00 81.81 97 ILE A CA 1
ATOM 743 C C . ILE A 1 97 ? 14.007 12.825 -51.999 1.00 81.81 97 ILE A C 1
ATOM 745 O O . ILE A 1 97 ? 14.192 13.369 -50.920 1.00 81.81 97 ILE A O 1
ATOM 749 N N . ASP A 1 98 ? 13.404 11.640 -52.122 1.00 78.06 98 ASP A N 1
ATOM 750 C CA . ASP A 1 98 ? 12.860 10.897 -50.982 1.00 78.06 98 ASP A CA 1
ATOM 751 C C . ASP A 1 98 ? 13.975 10.435 -50.039 1.00 78.06 98 ASP A C 1
ATOM 753 O O . ASP A 1 98 ? 13.826 10.480 -48.821 1.00 78.06 98 ASP A O 1
ATOM 757 N N . ASP A 1 99 ? 15.121 10.031 -50.588 1.00 78.12 99 ASP A N 1
ATOM 758 C CA . ASP A 1 99 ? 16.285 9.670 -49.780 1.00 78.12 99 ASP A CA 1
ATOM 759 C C . ASP A 1 99 ? 16.924 10.906 -49.138 1.00 78.12 99 ASP A C 1
ATOM 761 O O . ASP A 1 99 ? 17.219 10.893 -47.949 1.00 78.12 99 ASP A O 1
ATOM 765 N N . LEU A 1 100 ? 17.057 12.015 -49.870 1.00 78.88 100 LEU A N 1
ATOM 766 C CA . LEU A 1 100 ? 17.516 13.301 -49.334 1.00 78.88 100 LEU A CA 1
ATOM 767 C C . LEU A 1 100 ? 16.592 13.823 -48.228 1.00 78.88 100 LEU A C 1
ATOM 769 O O . LEU A 1 100 ? 17.088 14.357 -47.243 1.00 78.88 100 LEU A O 1
ATOM 773 N N . MET A 1 101 ? 15.276 13.628 -48.347 1.00 79.25 101 MET A N 1
ATOM 774 C CA . MET A 1 101 ? 14.314 13.958 -47.294 1.00 79.25 101 MET A CA 1
ATOM 775 C C . MET A 1 101 ? 14.531 13.119 -46.031 1.00 79.25 101 MET A C 1
ATOM 777 O O . MET A 1 101 ? 14.386 13.655 -44.938 1.00 79.25 101 MET A O 1
ATOM 781 N N . LYS A 1 102 ? 14.935 11.846 -46.155 1.00 77.19 102 LYS A N 1
ATOM 782 C CA . LYS A 1 102 ? 15.326 11.018 -44.999 1.00 77.19 102 LYS A CA 1
ATOM 783 C C . LYS A 1 102 ? 16.619 11.519 -44.358 1.00 77.19 102 LYS A C 1
ATOM 785 O O . LYS A 1 102 ? 16.697 11.589 -43.140 1.00 77.19 102 LYS A O 1
ATOM 790 N N . TYR A 1 103 ? 17.614 11.910 -45.157 1.00 69.31 103 TYR A N 1
ATOM 791 C CA . TYR A 1 103 ? 18.877 12.457 -44.639 1.00 69.31 103 TYR A CA 1
ATOM 792 C C . TYR A 1 103 ? 18.739 13.865 -44.035 1.00 69.31 103 TYR A C 1
ATOM 794 O O . TYR A 1 103 ? 19.590 14.263 -43.244 1.00 69.31 103 TYR A O 1
ATOM 802 N N . LEU A 1 104 ? 17.690 14.613 -44.394 1.00 70.81 104 LEU A N 1
ATOM 803 C CA . LEU A 1 104 ? 17.372 15.912 -43.795 1.00 70.81 104 LEU A CA 1
ATOM 804 C C . LEU A 1 104 ? 16.637 15.809 -42.452 1.00 70.81 104 LEU A C 1
ATOM 806 O O . LEU A 1 104 ? 16.496 16.835 -41.789 1.00 70.81 104 LEU A O 1
ATOM 810 N N . ASP A 1 105 ? 16.162 14.625 -42.051 1.00 74.75 105 ASP A N 1
ATOM 811 C CA . ASP A 1 105 ? 15.578 14.428 -40.725 1.00 74.75 105 ASP A CA 1
ATOM 812 C C . ASP A 1 105 ? 16.708 14.391 -39.675 1.00 74.75 105 ASP A C 1
ATOM 814 O O . ASP A 1 105 ? 17.531 13.467 -39.694 1.00 74.75 105 ASP A O 1
ATOM 818 N N . PRO A 1 106 ? 16.778 15.362 -38.742 1.00 65.56 106 PRO A N 1
ATOM 819 C CA . PRO A 1 106 ? 17.804 15.387 -37.700 1.00 65.56 106 PRO A CA 1
ATOM 820 C C . PRO A 1 106 ? 17.824 14.104 -36.860 1.00 65.56 106 PRO A C 1
ATOM 822 O O . PRO A 1 106 ? 18.881 13.687 -36.394 1.00 65.56 106 PRO A O 1
ATOM 825 N N . LEU A 1 107 ? 16.671 13.436 -36.717 1.00 64.50 107 LEU A N 1
ATOM 826 C CA . LEU A 1 107 ? 16.535 12.184 -35.970 1.00 64.50 107 LEU A CA 1
ATOM 827 C C . LEU A 1 107 ? 17.097 10.969 -36.722 1.00 64.50 107 LEU A C 1
ATOM 829 O O . LEU A 1 107 ? 17.297 9.917 -36.115 1.00 64.50 107 LEU A O 1
ATOM 833 N N . TYR A 1 108 ? 17.333 11.081 -38.031 1.00 64.62 108 TYR A N 1
ATOM 834 C CA . TYR A 1 108 ? 17.884 10.002 -38.850 1.00 64.62 108 TYR A CA 1
ATOM 835 C C . TYR A 1 108 ? 19.410 9.917 -38.722 1.00 64.62 108 TYR A C 1
ATOM 837 O O . TYR A 1 108 ? 19.954 8.823 -38.575 1.00 64.62 108 TYR A O 1
ATOM 845 N N . MET A 1 109 ? 20.103 11.060 -38.696 1.00 61.56 109 MET A N 1
ATOM 846 C CA . MET A 1 109 ? 21.564 11.108 -38.529 1.00 61.56 109 MET A CA 1
ATOM 847 C C . MET A 1 109 ? 22.003 10.670 -37.125 1.00 61.56 109 MET A C 1
ATOM 849 O O . MET A 1 109 ? 22.982 9.936 -36.995 1.00 61.56 109 MET A O 1
ATOM 853 N N . ASP A 1 110 ? 21.227 11.028 -36.099 1.00 61.78 110 ASP A N 1
ATOM 854 C CA . ASP A 1 110 ? 21.506 10.691 -34.694 1.00 61.78 110 ASP A CA 1
ATOM 855 C C . ASP A 1 110 ? 21.407 9.179 -34.409 1.00 61.78 110 ASP A C 1
ATOM 857 O O . ASP A 1 110 ? 22.073 8.638 -33.530 1.00 61.78 110 ASP A O 1
ATOM 861 N N . ARG A 1 111 ? 20.591 8.458 -35.193 1.00 62.28 111 ARG A N 1
ATOM 862 C CA . ARG A 1 111 ? 20.370 7.012 -35.031 1.00 62.28 111 ARG A CA 1
ATOM 863 C C . ARG A 1 111 ? 21.368 6.138 -35.787 1.00 62.28 111 ARG A C 1
ATOM 865 O O . ARG A 1 111 ? 21.501 4.965 -35.448 1.00 62.28 111 ARG A O 1
ATOM 872 N N . ILE A 1 112 ? 22.026 6.657 -36.826 1.00 63.38 112 ILE A N 1
ATOM 873 C CA . ILE A 1 112 ? 22.807 5.823 -37.760 1.00 63.38 112 ILE A CA 1
ATOM 874 C C . ILE A 1 112 ? 24.298 5.819 -37.441 1.00 63.38 112 ILE A C 1
ATOM 876 O O . ILE A 1 112 ? 24.969 4.829 -37.728 1.00 63.38 112 ILE A O 1
ATOM 880 N N . VAL A 1 113 ? 24.835 6.873 -36.827 1.00 67.81 113 VAL A N 1
ATOM 881 C CA . VAL A 1 113 ? 26.279 6.957 -36.590 1.00 67.81 113 VAL A CA 1
ATOM 882 C C . VAL A 1 113 ? 26.555 7.540 -35.215 1.00 67.81 113 VAL A C 1
ATOM 884 O O . VAL A 1 113 ? 26.987 8.678 -35.096 1.00 67.81 113 VAL A O 1
ATOM 887 N N . ILE A 1 114 ? 26.358 6.740 -34.168 1.00 70.56 114 ILE A N 1
ATOM 888 C CA . ILE A 1 114 ? 27.158 6.924 -32.954 1.00 70.56 114 ILE A CA 1
ATOM 889 C C . ILE A 1 114 ? 28.478 6.192 -33.235 1.00 70.56 114 ILE A C 1
ATOM 891 O O . ILE A 1 114 ? 28.455 4.962 -33.360 1.00 70.56 114 ILE A O 1
ATOM 895 N N . PRO A 1 115 ? 29.613 6.893 -33.418 1.00 82.44 115 PRO A N 1
ATOM 896 C CA . PRO A 1 115 ? 30.902 6.241 -33.627 1.00 82.44 115 PRO A CA 1
ATOM 897 C C . PRO A 1 115 ? 31.247 5.339 -32.440 1.00 82.44 115 PRO A C 1
ATOM 899 O O . PRO A 1 115 ? 30.890 5.651 -31.306 1.00 82.44 115 PRO A O 1
ATOM 902 N N . ASP A 1 116 ? 31.979 4.250 -32.667 1.00 78.38 116 ASP A N 1
ATOM 903 C CA . ASP A 1 116 ? 32.269 3.277 -31.601 1.00 78.38 116 ASP A CA 1
ATOM 904 C C . ASP A 1 116 ? 33.053 3.885 -30.428 1.00 78.38 116 ASP A C 1
ATOM 906 O O . ASP A 1 116 ? 32.797 3.541 -29.276 1.00 78.38 116 ASP A O 1
ATOM 910 N N . ALA A 1 117 ? 33.916 4.869 -30.696 1.00 83.50 117 ALA A N 1
ATOM 911 C CA . ALA A 1 117 ? 34.578 5.653 -29.653 1.00 83.50 117 ALA A CA 1
ATOM 912 C C . ALA A 1 117 ? 33.573 6.426 -28.774 1.00 83.50 117 ALA A C 1
ATOM 914 O O . ALA A 1 117 ? 33.715 6.464 -27.561 1.00 83.50 117 ALA A O 1
ATOM 91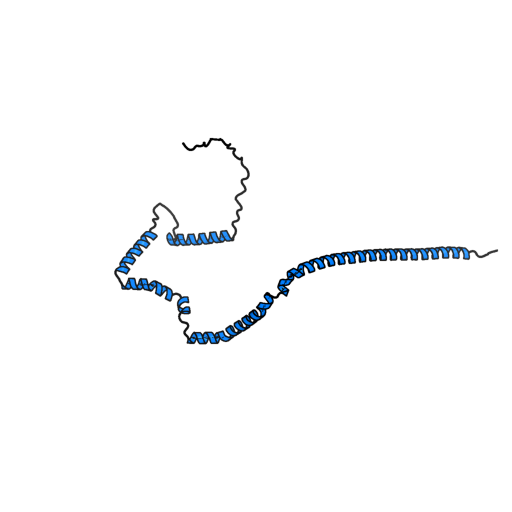5 N N . MET A 1 118 ? 32.515 6.988 -29.366 1.00 84.62 118 MET A N 1
ATOM 916 C CA . MET A 1 118 ? 31.479 7.722 -28.631 1.00 84.62 118 MET A CA 1
ATOM 917 C C . MET A 1 118 ? 30.529 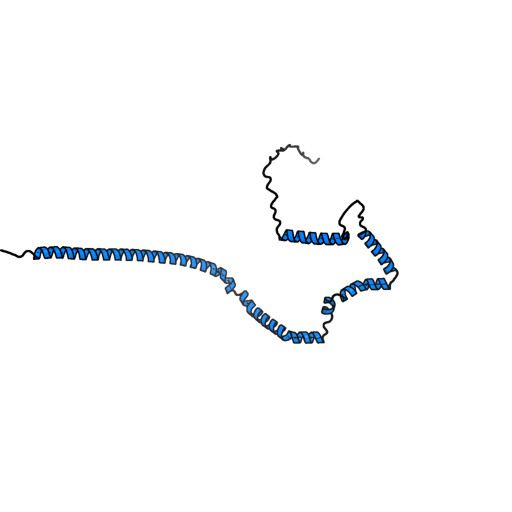6.785 -27.878 1.00 84.62 118 MET A C 1
ATOM 919 O O . MET A 1 118 ? 30.056 7.144 -26.807 1.00 84.62 118 MET A O 1
ATOM 923 N N . LYS A 1 119 ? 30.277 5.572 -28.390 1.00 86.00 119 LYS A N 1
ATOM 924 C CA . LYS A 1 119 ? 29.545 4.538 -27.638 1.00 86.00 119 LYS A CA 1
ATOM 925 C C . LYS A 1 119 ? 30.292 4.155 -26.365 1.00 86.00 119 LYS A C 1
ATOM 927 O O . LYS A 1 119 ? 29.657 4.001 -25.331 1.00 86.00 119 LYS A O 1
ATOM 932 N N . LEU A 1 120 ? 31.617 4.013 -26.443 1.00 89.88 120 LEU A N 1
ATOM 933 C CA . LEU A 1 120 ? 32.444 3.703 -25.279 1.00 89.88 120 LEU A CA 1
ATOM 934 C C . LEU A 1 120 ? 32.367 4.820 -24.234 1.00 89.88 120 LEU A C 1
ATOM 936 O O . LEU A 1 120 ? 32.063 4.537 -23.082 1.00 89.88 120 LEU A O 1
ATOM 940 N N . GLU A 1 121 ? 32.562 6.074 -24.645 1.00 88.62 121 GLU A N 1
ATOM 941 C CA . GLU A 1 121 ? 32.449 7.228 -23.743 1.00 88.62 121 GLU A CA 1
ATOM 942 C C . GLU A 1 121 ? 31.045 7.351 -23.135 1.00 88.62 121 GLU A C 1
ATOM 944 O O . GLU A 1 121 ? 30.913 7.617 -21.945 1.00 88.62 121 GLU A O 1
ATOM 949 N N . LEU A 1 122 ? 29.988 7.095 -23.915 1.00 88.94 122 LEU A N 1
ATOM 950 C CA . LEU A 1 122 ? 28.612 7.084 -23.416 1.00 88.94 122 LEU A CA 1
ATOM 951 C C . LEU A 1 122 ? 28.404 5.983 -22.368 1.00 88.94 122 LEU A C 1
ATOM 953 O O . LEU A 1 122 ? 27.795 6.232 -21.335 1.00 88.94 122 LEU A O 1
ATOM 957 N N . ILE A 1 123 ? 28.915 4.775 -22.618 1.00 89.69 123 ILE A N 1
ATOM 958 C CA . ILE A 1 123 ? 28.802 3.652 -21.680 1.00 89.69 123 ILE A CA 1
ATOM 959 C C . ILE A 1 123 ? 29.571 3.945 -20.391 1.00 89.69 123 ILE A C 1
ATOM 961 O O . ILE A 1 123 ? 29.042 3.681 -19.321 1.00 89.69 123 ILE A O 1
ATOM 965 N N . LEU A 1 124 ? 30.780 4.505 -20.476 1.00 91.19 124 LEU A N 1
ATOM 966 C CA . LEU A 1 124 ? 31.582 4.859 -19.300 1.00 91.19 124 LEU A CA 1
ATOM 967 C C . LEU A 1 124 ? 30.958 6.015 -18.508 1.00 91.19 124 LEU A C 1
ATOM 969 O O . LEU A 1 124 ? 30.928 5.981 -17.281 1.00 91.19 124 LEU A O 1
ATOM 973 N N . ALA A 1 125 ? 30.415 7.023 -19.195 1.00 92.00 125 ALA A N 1
ATOM 974 C CA . ALA A 1 125 ? 29.708 8.126 -18.549 1.00 92.00 125 ALA A CA 1
ATOM 975 C C . ALA A 1 125 ? 28.419 7.657 -17.850 1.00 92.00 125 ALA A C 1
ATOM 977 O O . ALA A 1 125 ? 28.098 8.139 -16.764 1.00 92.00 125 ALA A O 1
ATOM 978 N N . GLU A 1 126 ? 27.706 6.701 -18.452 1.00 93.00 126 GLU A N 1
ATOM 979 C CA . GLU A 1 126 ? 26.433 6.176 -17.946 1.00 93.00 126 GLU A CA 1
ATOM 980 C C . GLU A 1 126 ? 26.599 4.943 -17.035 1.00 93.00 126 GLU A C 1
ATOM 982 O O . GLU A 1 126 ? 25.637 4.487 -16.419 1.00 93.00 126 GLU A O 1
ATOM 987 N N . GLU A 1 127 ? 27.811 4.404 -16.889 1.00 93.62 127 GLU A N 1
ATOM 988 C CA . GLU A 1 127 ? 28.137 3.270 -16.015 1.00 93.62 127 GLU A CA 1
ATOM 989 C C . GLU A 1 127 ? 27.554 3.402 -14.593 1.00 93.62 127 GLU A C 1
ATOM 991 O O . GLU A 1 127 ? 26.861 2.473 -14.156 1.00 93.62 127 GLU A O 1
ATOM 996 N N . PRO A 1 128 ? 27.737 4.524 -13.858 1.00 92.94 128 PRO A N 1
ATOM 997 C CA . PRO A 1 128 ? 27.166 4.663 -12.518 1.00 92.94 128 PRO A CA 1
ATOM 998 C C . PRO A 1 128 ? 25.634 4.651 -12.533 1.00 92.94 128 PRO A C 1
ATOM 1000 O O . PRO A 1 128 ? 25.009 4.117 -11.612 1.00 92.94 128 PRO A O 1
ATOM 1003 N N . PHE A 1 129 ? 25.013 5.198 -13.582 1.00 95.50 129 PHE A N 1
ATOM 1004 C CA . PHE A 1 129 ? 23.565 5.160 -13.736 1.00 95.50 129 PHE A CA 1
ATOM 1005 C C . PHE A 1 129 ? 23.083 3.729 -13.977 1.00 95.50 129 PHE A C 1
ATOM 1007 O O . PHE A 1 129 ? 22.197 3.265 -13.258 1.00 95.50 129 PHE A O 1
ATOM 1014 N N . ILE A 1 130 ? 23.705 2.990 -14.898 1.00 95.38 130 ILE A N 1
ATOM 1015 C CA . ILE A 1 130 ? 23.375 1.585 -15.178 1.00 95.38 130 ILE A CA 1
ATOM 1016 C C . ILE A 1 130 ? 23.528 0.739 -13.907 1.00 95.38 130 ILE A C 1
ATOM 1018 O O . ILE A 1 130 ? 22.614 -0.008 -13.556 1.00 95.38 130 ILE A O 1
ATOM 1022 N N . HIS A 1 131 ? 24.618 0.907 -13.156 1.00 96.31 131 HIS A N 1
ATOM 1023 C CA . HIS A 1 131 ? 24.821 0.215 -11.881 1.00 96.31 131 HIS A CA 1
ATOM 1024 C C . HIS A 1 131 ? 23.749 0.546 -10.837 1.00 96.31 131 HIS A C 1
ATOM 1026 O O . HIS A 1 131 ? 23.266 -0.352 -10.136 1.00 96.31 131 HIS A O 1
ATOM 1032 N N . SER A 1 132 ? 23.335 1.813 -10.744 1.00 95.75 132 SER A N 1
ATOM 1033 C CA . SER A 1 132 ? 22.245 2.216 -9.850 1.00 95.75 132 SER A CA 1
ATOM 1034 C C . SER A 1 132 ? 20.916 1.555 -10.239 1.00 95.75 132 SER A C 1
ATOM 1036 O O . SER A 1 132 ? 20.205 1.046 -9.369 1.00 95.75 132 SER A O 1
ATOM 1038 N N . GLN A 1 133 ? 20.619 1.470 -11.542 1.00 95.50 133 GLN A N 1
ATOM 1039 C CA . GLN A 1 133 ? 19.410 0.829 -12.060 1.00 95.50 133 GLN A CA 1
ATOM 1040 C C . GLN A 1 133 ? 19.421 -0.679 -11.817 1.00 95.50 133 GLN A C 1
ATOM 1042 O O . GLN A 1 133 ? 18.405 -1.231 -11.403 1.00 95.50 133 GLN A O 1
ATOM 1047 N N . VAL A 1 134 ? 20.563 -1.347 -12.004 1.00 96.19 134 VAL A N 1
ATOM 1048 C CA . VAL A 1 134 ? 20.717 -2.779 -11.699 1.00 96.19 134 VAL A CA 1
ATOM 1049 C C . VAL A 1 134 ? 20.492 -3.039 -10.212 1.00 96.19 134 VAL A C 1
ATOM 1051 O O . VAL A 1 134 ? 19.709 -3.917 -9.866 1.00 96.19 134 VAL A O 1
ATOM 1054 N N . THR A 1 135 ? 21.087 -2.234 -9.329 1.00 96.44 135 THR A N 1
ATOM 1055 C CA . THR A 1 135 ? 20.906 -2.372 -7.872 1.00 96.44 135 THR A CA 1
ATOM 1056 C C . THR A 1 135 ? 19.437 -2.209 -7.473 1.00 96.44 135 THR A C 1
ATOM 1058 O O . THR A 1 135 ? 18.900 -2.984 -6.675 1.00 96.44 135 THR A O 1
ATOM 1061 N N . LEU A 1 136 ? 18.756 -1.219 -8.055 1.00 95.25 136 LEU A N 1
ATOM 1062 C CA . LEU A 1 136 ? 17.332 -1.002 -7.831 1.00 95.25 136 LEU A CA 1
ATOM 1063 C C . LEU A 1 136 ? 16.502 -2.175 -8.365 1.00 95.25 136 LEU A C 1
ATOM 1065 O O . LEU A 1 136 ? 15.626 -2.675 -7.660 1.00 95.25 136 LEU A O 1
ATOM 1069 N N . LEU A 1 137 ? 16.801 -2.669 -9.564 1.00 96.25 137 LEU A N 1
ATOM 1070 C CA . LEU A 1 137 ? 16.098 -3.798 -10.167 1.00 96.25 137 LEU A CA 1
ATOM 1071 C C . LEU A 1 137 ? 16.296 -5.090 -9.363 1.00 96.25 137 LEU A C 1
ATOM 1073 O O . LEU A 1 137 ? 15.343 -5.838 -9.154 1.00 96.25 137 LEU A O 1
ATOM 1077 N N . GLU A 1 138 ? 17.499 -5.328 -8.844 1.00 96.25 138 GLU A N 1
ATOM 1078 C CA . GLU A 1 138 ? 17.770 -6.424 -7.915 1.00 96.25 138 GLU A CA 1
ATOM 1079 C C . GLU A 1 138 ? 16.948 -6.292 -6.632 1.00 96.25 138 GLU A C 1
ATOM 1081 O O . GLU A 1 138 ? 16.414 -7.285 -6.139 1.00 96.25 138 GLU A O 1
ATOM 1086 N N . SER A 1 139 ? 16.817 -5.078 -6.087 1.00 93.56 139 SER A N 1
ATOM 1087 C CA . SER A 1 139 ? 15.974 -4.839 -4.911 1.00 93.56 139 SER A CA 1
ATOM 1088 C C . SER A 1 139 ? 14.498 -5.141 -5.197 1.00 93.56 139 SER A C 1
ATOM 1090 O O . SER A 1 139 ? 13.844 -5.810 -4.400 1.00 93.56 139 SER A O 1
ATOM 1092 N N . VAL A 1 140 ? 13.991 -4.754 -6.371 1.00 93.38 140 VAL A N 1
ATOM 1093 C CA . VAL A 1 140 ? 12.622 -5.059 -6.812 1.00 93.38 140 VAL A CA 1
ATOM 1094 C C . VAL A 1 140 ? 12.431 -6.564 -7.009 1.00 93.38 140 VAL A C 1
ATOM 1096 O O . VAL A 1 140 ? 11.443 -7.119 -6.535 1.00 93.38 140 VAL A O 1
ATOM 1099 N N . SER A 1 141 ? 13.397 -7.245 -7.627 1.00 92.69 141 SER A N 1
ATOM 1100 C CA . SER A 1 141 ? 13.386 -8.703 -7.806 1.00 92.69 141 SER A CA 1
ATOM 1101 C C . SER A 1 141 ? 13.343 -9.447 -6.465 1.00 92.69 141 SER A C 1
ATOM 1103 O O . SER A 1 141 ? 12.537 -10.357 -6.277 1.00 92.69 141 SER A O 1
ATOM 1105 N N . LYS A 1 142 ? 14.122 -8.993 -5.471 1.00 93.00 142 LYS A N 1
ATOM 1106 C CA . LYS A 1 142 ? 14.07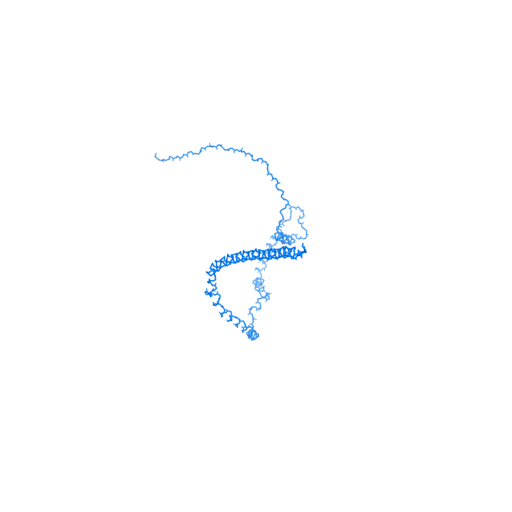6 -9.523 -4.095 1.00 93.00 142 LYS A CA 1
ATOM 1107 C C . LYS A 1 142 ? 12.713 -9.319 -3.427 1.00 93.00 142 LYS A C 1
ATOM 1109 O O . LYS A 1 142 ? 12.327 -10.128 -2.588 1.00 93.00 142 LYS A O 1
ATOM 1114 N N . LEU A 1 143 ? 11.993 -8.252 -3.777 1.00 90.19 143 LEU A N 1
ATOM 1115 C CA . LEU A 1 143 ? 10.689 -7.913 -3.200 1.00 90.19 143 LEU A CA 1
ATOM 1116 C C . LEU A 1 143 ? 9.503 -8.592 -3.908 1.00 90.19 143 LEU A C 1
ATOM 1118 O O . LEU A 1 143 ? 8.448 -8.768 -3.300 1.00 90.19 143 LEU A O 1
ATOM 1122 N N . GLN A 1 144 ? 9.677 -9.030 -5.156 1.00 88.69 144 GLN A N 1
ATOM 1123 C CA . GLN A 1 144 ? 8.667 -9.744 -5.939 1.00 88.69 144 GLN A CA 1
ATOM 1124 C C . GLN A 1 144 ? 7.989 -10.924 -5.203 1.00 88.69 144 GLN A C 1
ATOM 1126 O O . GLN A 1 144 ? 6.758 -10.990 -5.237 1.00 88.69 144 GLN A O 1
ATOM 1131 N N . PRO A 1 145 ? 8.698 -11.832 -4.496 1.00 86.88 145 PRO A N 1
ATOM 1132 C CA . PRO A 1 145 ? 8.049 -12.950 -3.802 1.00 86.88 145 PRO A CA 1
ATOM 1133 C C . PRO A 1 145 ? 7.121 -12.525 -2.651 1.00 86.88 145 PRO A C 1
ATOM 1135 O O . PRO A 1 145 ? 6.229 -13.286 -2.282 1.00 86.88 145 PRO A O 1
ATOM 1138 N N . PHE A 1 146 ? 7.273 -11.319 -2.093 1.00 84.44 146 PHE A N 1
ATOM 1139 C CA . PHE A 1 146 ? 6.403 -10.843 -1.011 1.00 84.44 146 PHE A CA 1
ATOM 1140 C C . PHE A 1 146 ? 5.020 -10.417 -1.509 1.00 84.44 146 PHE A C 1
ATOM 1142 O O . PHE A 1 146 ? 4.047 -10.538 -0.763 1.00 84.44 146 PHE A O 1
ATOM 1149 N N . LEU A 1 147 ? 4.914 -9.983 -2.770 1.00 81.25 147 LEU A N 1
ATOM 1150 C CA . LEU A 1 147 ? 3.635 -9.644 -3.406 1.00 81.25 147 LEU A CA 1
ATOM 1151 C C . LEU A 1 147 ? 2.726 -10.872 -3.531 1.00 81.25 147 LEU A C 1
ATOM 1153 O O . LEU A 1 147 ? 1.514 -10.773 -3.364 1.00 81.25 147 LEU A O 1
ATOM 1157 N N . GLU A 1 148 ? 3.326 -12.040 -3.758 1.00 80.62 148 GLU A N 1
ATOM 1158 C CA . GLU A 1 148 ? 2.618 -13.312 -3.910 1.00 80.62 148 GLU A CA 1
ATOM 1159 C C . GLU A 1 148 ? 2.472 -14.091 -2.596 1.00 80.62 148 GLU A C 1
ATOM 1161 O O . GLU A 1 148 ? 1.994 -15.230 -2.612 1.00 80.62 148 GLU A O 1
ATOM 1166 N N . SER A 1 149 ? 2.864 -13.494 -1.464 1.00 86.06 149 SER A N 1
ATOM 1167 C CA . SER A 1 149 ? 2.874 -14.174 -0.170 1.00 86.06 149 SER A CA 1
ATOM 1168 C C . SER A 1 149 ? 1.485 -14.685 0.226 1.00 86.06 149 SER A C 1
ATOM 1170 O O . SER A 1 149 ? 0.467 -13.990 0.131 1.00 86.06 149 SER A O 1
ATOM 1172 N N . GLU A 1 150 ? 1.442 -15.927 0.714 1.00 80.12 150 GLU A N 1
ATOM 1173 C CA . GLU A 1 150 ? 0.193 -16.582 1.113 1.00 80.12 150 GLU A CA 1
ATOM 1174 C C . GLU A 1 150 ? -0.531 -15.819 2.225 1.00 80.12 150 GLU A C 1
ATOM 1176 O O . GLU A 1 150 ? -1.758 -15.808 2.269 1.00 80.12 150 GLU A O 1
ATOM 1181 N N . HIS A 1 151 ? 0.208 -15.119 3.089 1.00 82.94 151 HIS A N 1
ATOM 1182 C CA . HIS A 1 151 ? -0.362 -14.316 4.168 1.00 82.94 151 HIS A CA 1
ATOM 1183 C C . HIS A 1 151 ? -1.211 -13.153 3.649 1.00 82.94 151 HIS A C 1
ATOM 1185 O O . HIS A 1 151 ? -2.295 -12.927 4.182 1.00 82.94 151 HIS A O 1
ATOM 1191 N N . ILE A 1 152 ? -0.764 -12.461 2.591 1.00 83.44 152 ILE A N 1
ATOM 1192 C CA . ILE A 1 152 ? -1.536 -11.380 1.958 1.00 83.44 152 ILE A CA 1
ATOM 1193 C C . ILE A 1 152 ? -2.760 -11.965 1.247 1.00 83.44 152 ILE A C 1
ATOM 1195 O O . ILE A 1 152 ? -3.870 -11.451 1.392 1.00 83.44 152 ILE A O 1
ATOM 1199 N N . LYS A 1 153 ? -2.596 -13.095 0.549 1.00 84.75 153 LYS A N 1
ATOM 1200 C CA . LYS A 1 153 ? -3.714 -13.797 -0.106 1.00 84.75 153 LYS A CA 1
ATOM 1201 C C . LYS A 1 153 ? -4.747 -14.337 0.881 1.00 84.75 153 LYS A C 1
ATOM 1203 O O . LYS A 1 153 ? -5.924 -14.410 0.546 1.00 84.75 153 LYS A O 1
ATOM 1208 N N . ALA A 1 154 ? -4.332 -14.699 2.091 1.00 86.00 154 ALA A N 1
ATOM 1209 C CA . ALA A 1 154 ? -5.208 -15.237 3.124 1.00 86.00 154 ALA A CA 1
ATOM 1210 C C . ALA A 1 154 ? -5.976 -14.157 3.910 1.00 86.00 154 ALA A C 1
ATOM 1212 O O . ALA A 1 154 ? -6.882 -14.507 4.666 1.00 86.00 154 ALA A O 1
ATOM 1213 N N . VAL A 1 155 ? -5.682 -12.861 3.732 1.00 86.06 155 VAL A N 1
ATOM 1214 C CA . VAL A 1 155 ? -6.366 -11.753 4.438 1.00 86.06 155 VAL A CA 1
ATOM 1215 C C . VAL A 1 155 ? -7.901 -11.814 4.329 1.00 86.06 155 VAL A C 1
ATOM 1217 O O . VAL A 1 155 ? -8.561 -11.695 5.367 1.00 86.06 155 VAL A O 1
ATOM 1220 N N . PRO A 1 156 ? -8.514 -12.067 3.153 1.00 86.81 156 PRO A N 1
ATOM 1221 C CA . PRO A 1 156 ? -9.970 -12.187 3.048 1.00 86.81 156 PRO A CA 1
ATOM 1222 C C . PRO A 1 156 ? -10.550 -13.320 3.909 1.00 86.81 156 PRO A C 1
ATOM 1224 O O . PRO A 1 156 ? -11.640 -13.175 4.463 1.00 86.81 156 PRO A O 1
ATOM 1227 N N . ASN A 1 157 ? -9.806 -14.416 4.103 1.00 86.00 157 ASN A N 1
ATOM 1228 C CA . ASN A 1 157 ? -10.245 -15.544 4.932 1.00 86.00 157 ASN A CA 1
ATOM 1229 C C . ASN A 1 157 ? -10.339 -15.157 6.414 1.00 86.00 157 ASN A C 1
ATOM 1231 O O . ASN A 1 157 ? -11.239 -15.612 7.120 1.00 86.00 157 ASN A O 1
ATOM 1235 N N . TYR A 1 158 ? -9.436 -14.294 6.889 1.00 87.88 158 TYR A N 1
ATOM 1236 C CA . TYR A 1 158 ? -9.461 -13.781 8.261 1.00 87.88 158 TYR A CA 1
ATOM 1237 C C . TYR A 1 158 ? -10.463 -12.639 8.449 1.00 87.88 158 TYR A C 1
ATOM 1239 O O . TYR A 1 158 ? -10.964 -12.457 9.556 1.00 87.88 158 TYR A O 1
ATOM 1247 N N . SER A 1 159 ? -10.803 -11.911 7.383 1.00 90.19 159 SER A N 1
ATOM 1248 C CA . SER A 1 159 ? -11.746 -10.788 7.434 1.00 90.19 159 SER A CA 1
ATOM 1249 C C . SER A 1 159 ? -13.130 -11.203 7.941 1.00 90.19 159 SER A C 1
ATOM 1251 O O . SER A 1 159 ? -13.686 -10.528 8.799 1.00 90.19 159 SER A O 1
ATOM 1253 N N . SER A 1 160 ? -13.653 -12.354 7.505 1.00 89.19 160 SER A N 1
ATOM 1254 C CA . SER A 1 160 ? -14.957 -12.867 7.965 1.00 89.19 160 SER A CA 1
ATOM 1255 C C . SER A 1 160 ? -14.981 -13.187 9.468 1.00 89.19 160 SER A C 1
ATOM 1257 O O . SER A 1 160 ? -15.922 -12.829 10.183 1.00 89.19 160 SER A O 1
ATOM 1259 N N . LYS A 1 161 ? -13.912 -13.819 9.971 1.00 92.19 161 LYS A N 1
ATOM 1260 C CA . LYS A 1 161 ? -13.735 -14.108 11.401 1.00 92.19 161 LYS A CA 1
ATOM 1261 C C . LYS A 1 161 ? -13.589 -12.819 12.202 1.00 92.19 161 LYS A C 1
ATOM 1263 O O . LYS A 1 161 ? -14.208 -12.694 13.252 1.00 92.19 161 LYS A O 1
ATOM 1268 N N . LEU A 1 162 ? -12.818 -11.860 11.687 1.00 94.62 162 LEU A N 1
ATOM 1269 C CA . LEU A 1 162 ? -12.639 -10.556 12.313 1.00 94.62 162 LEU A CA 1
ATOM 1270 C C . LEU A 1 162 ? -13.963 -9.792 12.386 1.00 94.62 162 LEU A C 1
ATOM 1272 O O . LEU A 1 162 ? -14.301 -9.308 13.454 1.00 94.62 162 LEU A O 1
ATOM 1276 N N . GLN A 1 163 ? -14.746 -9.755 11.305 1.00 93.69 163 GLN A N 1
ATOM 1277 C CA . GLN A 1 163 ? -16.074 -9.132 11.293 1.00 93.69 163 GLN A CA 1
ATOM 1278 C C . GLN A 1 163 ? -17.009 -9.757 12.332 1.00 93.69 163 GLN A C 1
ATOM 1280 O O . GLN A 1 163 ? -17.665 -9.038 13.082 1.00 93.69 163 GLN A O 1
ATOM 1285 N N . SER A 1 164 ? -17.031 -11.089 12.414 1.00 94.56 164 SER A N 1
ATOM 1286 C CA . SER A 1 164 ? -17.834 -11.806 13.411 1.00 94.56 164 SER A CA 1
ATOM 1287 C C . SER A 1 164 ? -17.397 -11.459 14.838 1.00 94.56 164 SER A C 1
ATOM 1289 O O . SER A 1 164 ? -18.232 -11.204 15.700 1.00 94.56 164 SER A O 1
ATOM 1291 N N . LEU A 1 165 ? -16.085 -11.390 15.083 1.00 96.81 165 LEU A N 1
ATOM 1292 C CA . LEU A 1 165 ? -15.526 -11.020 16.382 1.00 96.81 165 LEU A CA 1
ATOM 1293 C C . LEU A 1 165 ? -15.817 -9.556 16.732 1.00 96.81 165 LEU A C 1
ATOM 1295 O O . LEU A 1 165 ? -16.176 -9.265 17.866 1.00 96.81 165 LEU A O 1
ATOM 1299 N N . THR A 1 166 ? -15.735 -8.641 15.764 1.00 96.62 166 THR A N 1
ATOM 1300 C CA . THR A 1 166 ? -16.116 -7.236 15.949 1.00 96.62 166 THR A CA 1
ATOM 1301 C C . THR A 1 166 ? -17.587 -7.109 16.331 1.00 96.62 166 THR A C 1
ATOM 1303 O O . THR A 1 166 ? -17.905 -6.353 17.244 1.00 96.62 166 THR A O 1
ATOM 1306 N N . GLN A 1 167 ? -18.477 -7.878 15.697 1.00 97.12 167 GLN A N 1
ATOM 1307 C CA . GLN A 1 167 ? -19.897 -7.886 16.049 1.00 97.12 167 GLN A CA 1
ATOM 1308 C C . GLN A 1 167 ? -20.124 -8.356 17.491 1.00 97.12 167 GLN A C 1
ATOM 1310 O O . GLN A 1 167 ? -20.871 -7.717 18.229 1.00 97.12 167 GLN A O 1
ATOM 1315 N N . ILE A 1 168 ? -19.453 -9.439 17.900 1.00 97.31 168 ILE A N 1
ATOM 1316 C CA . ILE A 1 168 ? -19.507 -9.932 19.283 1.00 97.31 168 ILE A CA 1
ATOM 1317 C C . ILE A 1 168 ? -18.989 -8.857 20.239 1.00 97.31 168 ILE A C 1
ATOM 1319 O O . ILE A 1 168 ? -19.620 -8.582 21.249 1.00 97.31 168 ILE A O 1
ATOM 1323 N N . GLN A 1 169 ? -17.879 -8.198 19.912 1.00 97.19 169 GLN A N 1
ATOM 1324 C CA . GLN A 1 169 ? -17.294 -7.195 20.794 1.00 97.19 169 GLN A CA 1
ATOM 1325 C C . GLN A 1 169 ? -18.177 -5.955 20.966 1.00 97.19 169 GLN A C 1
ATOM 1327 O O . GLN A 1 169 ? -18.227 -5.407 22.062 1.00 97.19 169 GLN A O 1
ATOM 1332 N N . ILE A 1 170 ? -18.903 -5.534 19.927 1.00 97.50 170 ILE A N 1
ATOM 1333 C CA . ILE A 1 170 ? -19.916 -4.476 20.051 1.00 97.50 170 ILE A CA 1
ATOM 1334 C C . ILE A 1 170 ? -21.015 -4.923 21.018 1.00 97.50 170 ILE A C 1
ATOM 1336 O O . ILE A 1 170 ? -21.348 -4.203 21.954 1.00 97.50 170 ILE A O 1
ATOM 1340 N N . GLN A 1 171 ? -21.524 -6.143 20.839 1.00 97.44 171 GLN A N 1
ATOM 1341 C CA . GLN A 1 171 ? -22.584 -6.683 21.683 1.00 97.44 171 GLN A CA 1
ATOM 1342 C C . GLN A 1 171 ? -22.149 -6.829 23.153 1.00 97.44 171 GLN A C 1
ATOM 1344 O O . GLN A 1 171 ? -22.920 -6.513 24.057 1.00 97.44 171 GLN A O 1
ATOM 1349 N N . GLU A 1 172 ? -20.932 -7.300 23.411 1.00 97.12 172 GLU A N 1
ATOM 1350 C CA . GLU A 1 172 ? -20.381 -7.414 24.766 1.00 97.12 172 GLU A CA 1
ATOM 1351 C C . GLU A 1 172 ? -20.130 -6.038 25.393 1.00 97.12 172 GLU A C 1
ATOM 1353 O O . GLU A 1 172 ? -20.372 -5.842 26.584 1.00 97.12 172 GLU A O 1
ATOM 1358 N N . GLN A 1 173 ? -19.697 -5.059 24.595 1.00 97.62 173 GLN A N 1
ATOM 1359 C CA . GLN A 1 173 ? -19.523 -3.687 25.058 1.00 97.62 173 GLN A CA 1
ATOM 1360 C C . GLN A 1 173 ? -20.862 -3.072 25.486 1.00 97.62 173 GLN A C 1
ATOM 1362 O O . GLN A 1 173 ? -20.923 -2.466 26.555 1.00 97.62 173 GLN A O 1
ATOM 1367 N N . ASP A 1 174 ? -21.926 -3.264 24.702 1.00 97.62 174 ASP A N 1
ATOM 1368 C CA . ASP A 1 174 ? -23.274 -2.775 25.020 1.00 97.62 174 ASP A CA 1
ATOM 1369 C C . ASP A 1 174 ? -23.862 -3.465 26.261 1.00 97.62 174 ASP A C 1
ATOM 1371 O O . ASP A 1 174 ? -24.507 -2.831 27.096 1.00 97.62 174 ASP A O 1
ATOM 1375 N N . GLN A 1 175 ? -23.611 -4.766 26.430 1.00 97.44 175 GLN A N 1
ATOM 1376 C CA . GLN A 1 175 ? -24.012 -5.483 27.643 1.00 97.44 175 GLN A CA 1
ATOM 1377 C C . GLN A 1 175 ? -23.259 -4.973 28.875 1.00 97.44 175 GLN A C 1
ATOM 1379 O O . GLN A 1 175 ? -23.862 -4.736 29.921 1.00 97.44 175 GLN A O 1
ATOM 1384 N N . CYS A 1 176 ? -21.946 -4.773 28.759 1.00 97.50 176 CYS A N 1
ATOM 138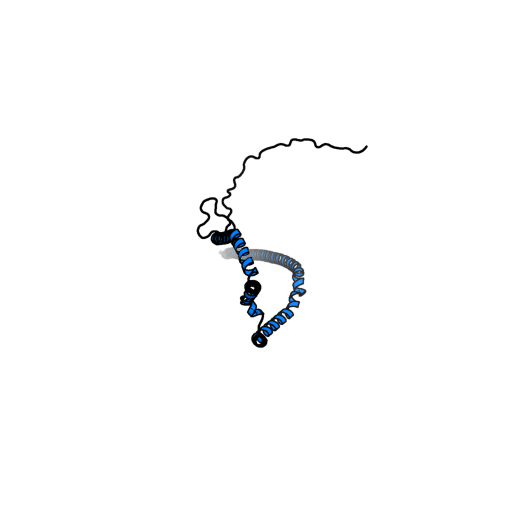5 C CA . CYS A 1 176 ? -21.117 -4.280 29.852 1.00 97.50 176 CYS A CA 1
ATOM 1386 C C . CYS A 1 176 ? -21.550 -2.877 30.298 1.00 97.50 176 CYS A C 1
ATOM 1388 O O . CYS A 1 176 ? -21.664 -2.616 31.499 1.00 97.50 176 CYS A O 1
ATOM 1390 N N . THR A 1 177 ? -21.847 -1.980 29.352 1.00 97.31 177 THR A N 1
ATOM 1391 C CA . THR A 1 177 ? -22.340 -0.634 29.670 1.00 97.31 177 THR A CA 1
ATOM 1392 C C . THR A 1 177 ? -23.717 -0.684 30.325 1.00 97.31 177 THR A C 1
ATOM 1394 O O . THR A 1 177 ? -23.894 -0.036 31.355 1.00 97.31 177 THR A O 1
ATOM 1397 N N . ALA A 1 178 ? -24.646 -1.502 29.819 1.00 97.88 178 ALA A N 1
ATOM 1398 C CA . ALA A 1 178 ? -25.973 -1.674 30.413 1.00 97.88 178 ALA A CA 1
ATOM 1399 C C . ALA A 1 178 ? -25.902 -2.193 31.860 1.00 97.88 178 ALA A C 1
ATOM 1401 O O . ALA A 1 178 ? -26.458 -1.579 32.769 1.00 97.88 178 ALA A O 1
ATOM 1402 N N . VAL A 1 179 ? -25.139 -3.265 32.104 1.00 98.00 179 VAL A N 1
ATOM 1403 C CA . VAL A 1 179 ? -24.95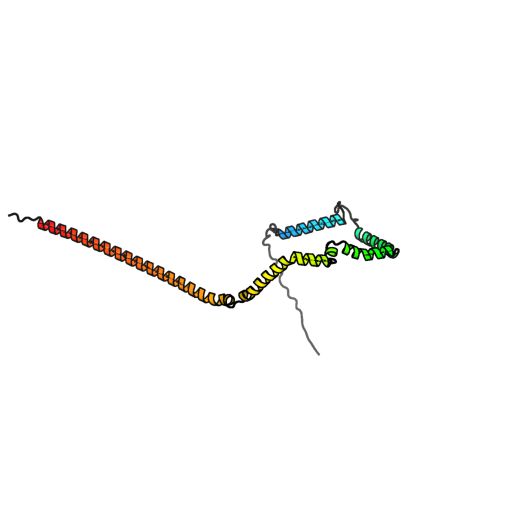4 -3.833 33.453 1.00 98.00 179 VAL A CA 1
ATOM 1404 C C . VAL A 1 179 ? -24.286 -2.828 34.391 1.00 98.00 179 VAL A C 1
ATOM 1406 O O . VAL A 1 179 ? -24.663 -2.714 35.561 1.00 98.00 179 VAL A O 1
ATOM 1409 N N . THR A 1 180 ? -23.306 -2.073 33.893 1.00 97.88 180 THR A N 1
ATOM 1410 C CA . THR A 1 180 ? -22.639 -1.026 34.677 1.00 97.88 180 THR A CA 1
ATOM 1411 C C . THR A 1 180 ? -23.619 0.080 35.061 1.00 97.88 180 THR A C 1
ATOM 1413 O O . THR A 1 180 ? -23.607 0.545 36.203 1.00 97.88 180 THR A O 1
ATOM 1416 N N . GLU A 1 181 ? -24.486 0.495 34.138 1.00 98.06 181 GLU A N 1
ATOM 1417 C CA . GLU A 1 181 ? -25.485 1.528 34.391 1.00 98.06 181 GLU A CA 1
ATOM 1418 C C . GLU A 1 181 ? -26.549 1.062 35.394 1.00 98.06 181 GLU A C 1
ATOM 1420 O O . GLU A 1 181 ? -26.876 1.802 36.322 1.00 98.06 181 GLU A O 1
ATOM 1425 N N . ASP A 1 182 ? -27.033 -0.173 35.273 1.00 97.88 182 ASP A N 1
ATOM 1426 C CA . ASP A 1 182 ? -28.001 -0.753 36.209 1.00 97.88 182 ASP A CA 1
ATOM 1427 C C . ASP A 1 182 ? -27.403 -0.919 37.609 1.00 97.88 182 ASP A C 1
ATOM 1429 O O . ASP A 1 182 ? -28.023 -0.549 38.608 1.00 97.88 182 ASP A O 1
ATOM 1433 N N . THR A 1 183 ? -26.154 -1.381 37.693 1.00 98.12 183 THR A N 1
ATOM 1434 C CA . THR A 1 183 ? -25.427 -1.479 38.968 1.00 98.12 183 THR A CA 1
ATOM 1435 C C . THR A 1 183 ? -25.244 -0.102 39.601 1.00 98.12 183 THR A C 1
ATOM 1437 O O . THR A 1 183 ? -25.416 0.061 40.810 1.00 98.12 183 THR A O 1
ATOM 1440 N N . ARG A 1 184 ? -24.935 0.917 38.792 1.00 98.00 184 ARG A N 1
ATOM 1441 C CA . ARG A 1 184 ? -24.816 2.300 39.258 1.00 98.00 184 ARG A CA 1
ATOM 1442 C C . ARG A 1 184 ? -26.150 2.833 39.785 1.00 98.00 184 ARG A C 1
ATOM 1444 O O . ARG A 1 184 ? -26.164 3.430 40.858 1.00 98.00 184 ARG A O 1
ATOM 1451 N N . LYS A 1 185 ? -27.257 2.594 39.076 1.00 97.88 185 LYS A N 1
ATOM 1452 C CA . LYS A 1 185 ? -28.607 2.981 39.523 1.00 97.88 185 LYS A CA 1
ATOM 1453 C C . LYS A 1 185 ? -28.956 2.320 40.852 1.00 97.88 185 LYS A C 1
ATOM 1455 O O . LYS A 1 185 ? -29.386 3.009 41.774 1.00 97.88 185 LYS A O 1
ATOM 1460 N N . LEU A 1 186 ? -28.702 1.018 40.976 1.00 98.00 186 LEU A N 1
ATOM 1461 C CA . LEU A 1 186 ? -28.952 0.277 42.209 1.00 98.00 186 LEU A CA 1
ATOM 1462 C C . LEU A 1 186 ? -28.115 0.820 43.378 1.00 98.00 186 LEU A C 1
ATOM 1464 O O . LEU A 1 186 ? -28.625 0.975 44.486 1.00 98.00 186 LEU A O 1
ATOM 1468 N N . LEU A 1 187 ? -26.846 1.155 43.131 1.00 98.00 187 LEU A N 1
ATOM 1469 C CA . LEU A 1 187 ? -25.977 1.764 44.137 1.00 98.00 187 LEU A CA 1
ATOM 1470 C C . LEU A 1 187 ? -26.488 3.146 44.571 1.00 98.00 187 LEU A C 1
ATOM 1472 O O . LEU A 1 187 ? -26.488 3.453 45.764 1.00 98.00 187 LEU A O 1
ATOM 1476 N N . ASP A 1 188 ? -26.958 3.963 43.627 1.00 97.88 188 ASP A N 1
ATOM 1477 C CA . ASP A 1 188 ? -27.542 5.275 43.916 1.00 97.88 188 ASP A CA 1
ATOM 1478 C C . ASP A 1 188 ? -28.838 5.150 44.737 1.00 97.88 188 ASP A C 1
ATOM 1480 O O . ASP A 1 188 ? -29.065 5.933 45.662 1.00 97.88 188 ASP A O 1
ATOM 1484 N N . GLU A 1 189 ? -29.690 4.168 44.436 1.00 97.62 189 GLU A N 1
ATOM 1485 C CA . GLU A 1 189 ? -30.907 3.879 45.205 1.00 97.62 189 GLU A CA 1
ATOM 1486 C C . GLU A 1 189 ? -30.599 3.383 46.616 1.00 97.62 189 GLU A C 1
ATOM 1488 O O . GLU A 1 189 ? -31.185 3.877 47.583 1.00 97.62 189 GLU A O 1
ATOM 1493 N N . TYR A 1 190 ? -29.642 2.464 46.749 1.00 98.00 190 TYR A N 1
ATOM 1494 C CA . TYR A 1 190 ? -29.175 1.992 48.046 1.00 98.00 190 TYR A CA 1
ATOM 1495 C C . TYR A 1 190 ? -28.641 3.153 48.890 1.00 98.00 190 TYR A C 1
ATOM 1497 O O . TYR A 1 190 ? -29.069 3.337 50.027 1.00 98.00 190 TYR A O 1
ATOM 1505 N N . ASN A 1 191 ? -27.785 4.001 48.314 1.00 97.62 191 ASN A N 1
ATOM 1506 C CA . ASN A 1 191 ? -27.222 5.156 49.009 1.00 97.62 191 ASN A CA 1
ATOM 1507 C C . ASN A 1 191 ? -28.317 6.140 49.470 1.00 97.62 191 ASN A C 1
ATOM 1509 O O . ASN A 1 191 ? -28.309 6.600 50.613 1.00 97.62 191 ASN A O 1
ATOM 1513 N N . LYS A 1 192 ? -29.322 6.409 48.622 1.00 97.75 192 LYS A N 1
ATOM 1514 C CA . LYS A 1 192 ? -30.497 7.214 49.005 1.00 97.75 192 LYS A CA 1
ATOM 1515 C C . LYS A 1 192 ? -31.256 6.586 50.173 1.00 97.75 192 LYS A C 1
ATOM 1517 O O . LYS A 1 192 ? -31.608 7.294 51.114 1.00 97.75 192 LYS A O 1
ATOM 1522 N N . MET A 1 193 ? -31.503 5.277 50.124 1.00 97.44 193 MET A N 1
ATOM 1523 C CA . MET A 1 193 ? -32.212 4.557 51.181 1.00 97.44 193 MET A CA 1
ATOM 1524 C C . MET A 1 193 ? -31.446 4.611 52.505 1.00 97.44 193 MET A C 1
ATOM 1526 O O . MET A 1 193 ? -32.034 4.947 53.531 1.00 97.44 193 MET A O 1
ATOM 1530 N N . THR A 1 194 ? -30.134 4.358 52.485 1.00 97.31 194 THR A N 1
ATOM 1531 C CA . THR A 1 194 ? -29.272 4.455 53.669 1.00 97.31 194 THR A CA 1
ATOM 1532 C C . THR A 1 194 ? -29.302 5.861 54.264 1.00 97.31 194 THR A C 1
ATOM 1534 O O . THR A 1 194 ? -29.503 6.002 55.466 1.00 97.31 194 THR A O 1
ATOM 1537 N N . LEU A 1 195 ? -29.190 6.908 53.440 1.00 97.31 195 LEU A N 1
ATOM 1538 C CA . LEU A 1 195 ? -29.209 8.295 53.913 1.00 97.31 195 LEU A CA 1
ATOM 1539 C C . LEU A 1 195 ? -30.555 8.685 54.542 1.00 97.31 195 LEU A C 1
ATOM 1541 O O . LEU A 1 195 ? -30.589 9.350 55.581 1.00 97.31 195 LEU A O 1
ATOM 1545 N N . LEU A 1 196 ? -31.669 8.257 53.942 1.00 97.56 196 LEU A N 1
ATOM 1546 C CA . LEU A 1 196 ? -33.005 8.485 54.495 1.00 97.56 196 LEU A CA 1
ATOM 1547 C C . LEU A 1 196 ? -33.209 7.736 55.815 1.00 97.56 196 LEU A C 1
ATOM 1549 O O . LEU A 1 196 ? -33.722 8.327 56.763 1.00 97.56 196 LEU A O 1
ATOM 1553 N N . LEU A 1 197 ? -32.765 6.479 55.902 1.00 97.19 197 LEU A N 1
ATOM 1554 C CA . LEU A 1 197 ? -32.810 5.701 57.140 1.00 97.19 197 LEU A CA 1
ATOM 1555 C C . LEU A 1 197 ? -31.973 6.356 58.242 1.00 97.19 197 LEU A C 1
ATOM 1557 O O . LEU A 1 197 ? -32.479 6.557 59.342 1.00 97.19 197 LEU A O 1
ATOM 1561 N N . SER A 1 198 ? -30.735 6.770 57.950 1.00 97.19 198 SER A N 1
ATOM 1562 C CA . SER A 1 198 ? -29.890 7.495 58.908 1.00 97.19 198 SER A CA 1
ATOM 1563 C C . SER A 1 198 ? -30.559 8.778 59.402 1.00 97.19 198 SER A C 1
ATOM 1565 O O . SER A 1 198 ? -30.582 9.035 60.603 1.00 97.19 198 SER A O 1
ATOM 1567 N N . LYS A 1 199 ? -31.168 9.563 58.502 1.00 96.44 199 LYS A N 1
ATOM 1568 C CA . LYS A 1 199 ? -31.917 10.767 58.887 1.00 96.44 199 LYS A CA 1
ATOM 1569 C C . LYS A 1 199 ? -33.110 10.432 59.785 1.00 96.44 199 LYS A C 1
ATOM 1571 O O . LYS A 1 199 ? -33.364 11.157 60.744 1.00 96.44 199 LYS A O 1
ATOM 1576 N N . GLN A 1 200 ? -33.828 9.350 59.490 1.00 96.69 200 GLN A N 1
ATOM 1577 C CA . GLN A 1 200 ? -34.970 8.917 60.289 1.00 96.69 200 GLN A CA 1
ATOM 1578 C C . GLN A 1 200 ? -34.552 8.495 61.701 1.00 96.69 200 GLN A C 1
ATOM 1580 O O . GLN A 1 200 ? -35.231 8.864 62.659 1.00 96.69 200 GLN A O 1
ATOM 1585 N N . PHE A 1 201 ? -33.423 7.791 61.839 1.00 97.12 201 PHE A N 1
ATOM 1586 C CA . PHE A 1 201 ? -32.865 7.437 63.145 1.00 97.12 201 PHE A CA 1
ATOM 1587 C C . PHE A 1 201 ? -32.510 8.676 63.968 1.00 97.12 201 PHE A C 1
ATOM 1589 O O . PHE A 1 201 ? -32.958 8.778 65.105 1.00 97.12 201 PHE A O 1
ATOM 1596 N N . VAL A 1 202 ? -31.826 9.662 63.379 1.00 96.75 202 VAL A N 1
ATOM 1597 C CA . VAL A 1 202 ? -31.500 10.923 64.075 1.00 96.75 202 VAL A CA 1
ATOM 1598 C C . VAL A 1 202 ? -32.767 11.666 64.512 1.00 96.75 202 VAL A C 1
ATOM 1600 O O . VAL A 1 202 ? -32.859 12.141 65.640 1.00 96.75 202 VAL A O 1
ATOM 1603 N N . GLN A 1 203 ? -33.787 11.737 63.651 1.00 96.06 203 GLN A N 1
ATOM 1604 C CA . GLN A 1 203 ? -35.060 12.374 64.004 1.00 96.06 203 GLN A CA 1
ATOM 1605 C C . GLN A 1 203 ? -35.778 11.662 65.153 1.00 96.06 203 GLN A C 1
ATOM 1607 O O . GLN A 1 203 ? -36.370 12.318 66.013 1.00 96.06 203 GLN A O 1
ATOM 1612 N N . TRP A 1 204 ? -35.753 10.328 65.166 1.00 96.81 204 TRP A N 1
ATOM 1613 C CA . TRP A 1 204 ? -36.309 9.550 66.265 1.00 96.81 204 TRP A CA 1
ATOM 1614 C C . TRP A 1 204 ? -35.521 9.753 67.556 1.00 96.81 204 TRP A C 1
ATOM 1616 O O . TRP A 1 204 ? -36.148 9.971 68.588 1.00 96.81 204 TRP A O 1
ATOM 1626 N N . GLU A 1 205 ? -34.189 9.770 67.504 1.00 96.50 205 GLU A N 1
ATOM 1627 C CA . GLU A 1 205 ? -33.340 10.075 68.661 1.00 96.50 205 GLU A CA 1
ATOM 1628 C C . GLU A 1 205 ? -33.640 11.467 69.232 1.00 96.50 205 GLU A C 1
ATOM 1630 O O . GLU A 1 205 ? -33.861 11.602 70.435 1.00 96.50 205 GLU A O 1
ATOM 1635 N N . GLU A 1 206 ? -33.753 12.498 68.390 1.00 94.88 206 GLU A N 1
ATOM 1636 C CA . GLU A 1 206 ? -34.124 13.846 68.836 1.00 94.88 206 GLU A CA 1
ATOM 1637 C C . GLU A 1 206 ? -35.515 13.894 69.481 1.00 94.88 206 GLU A C 1
ATOM 1639 O O . GLU A 1 206 ? -35.716 14.572 70.493 1.00 94.88 206 GLU A O 1
ATOM 1644 N N . ALA A 1 207 ? -36.501 13.214 68.888 1.00 94.44 207 ALA A N 1
ATOM 1645 C CA . ALA A 1 207 ? -37.860 13.171 69.420 1.00 94.44 207 ALA A CA 1
ATOM 1646 C C . ALA A 1 207 ? -37.907 12.456 70.779 1.00 94.44 207 ALA A C 1
ATOM 1648 O O . ALA A 1 207 ? -38.553 12.941 71.711 1.00 94.44 207 ALA A O 1
ATOM 1649 N N . LEU A 1 208 ? -37.193 11.338 70.903 1.00 94.50 208 LEU A N 1
ATOM 1650 C CA . LEU A 1 208 ? -37.097 10.551 72.128 1.00 94.50 208 LEU A CA 1
ATOM 1651 C C . LEU A 1 208 ? -36.380 11.353 73.225 1.00 94.50 208 LEU A C 1
ATOM 1653 O O . LEU A 1 208 ? -36.906 11.475 74.329 1.00 94.50 208 LEU A O 1
ATOM 1657 N N . SER A 1 209 ? -35.283 12.034 72.884 1.00 93.81 209 SER A N 1
ATOM 1658 C CA . SER A 1 209 ? -34.545 12.909 73.800 1.00 93.81 209 SER A CA 1
ATOM 1659 C C . SER A 1 209 ? -35.395 14.088 74.308 1.00 93.81 209 SER A C 1
ATOM 1661 O O . SER A 1 209 ? -35.388 14.400 75.500 1.00 93.81 209 SER A O 1
ATOM 1663 N N . LYS A 1 210 ? -36.224 14.704 73.448 1.00 92.62 210 LYS A N 1
ATOM 1664 C CA . LYS A 1 210 ? -37.194 15.744 73.859 1.00 92.62 210 LYS A CA 1
ATOM 1665 C C . LYS A 1 210 ? -38.242 15.210 74.840 1.00 92.62 210 LYS A C 1
ATOM 1667 O O . LYS A 1 210 ? -38.575 15.891 75.811 1.00 92.62 210 LYS A O 1
ATOM 1672 N N . LEU A 1 211 ? -38.769 14.007 74.600 1.00 90.88 211 LEU A N 1
ATOM 1673 C CA . LEU A 1 211 ? -39.744 13.368 75.491 1.00 90.88 211 LEU A CA 1
ATOM 1674 C C . LEU A 1 211 ? -39.124 12.985 76.842 1.00 90.88 211 LEU A C 1
ATOM 1676 O O . LEU A 1 211 ? -39.763 13.161 77.881 1.00 90.88 211 LEU A O 1
ATOM 1680 N N . GLU A 1 212 ? -37.882 12.502 76.847 1.00 88.94 212 GLU A N 1
ATOM 1681 C CA . GLU A 1 212 ? -37.125 12.211 78.068 1.00 88.94 212 GLU A CA 1
ATOM 1682 C C . GLU A 1 212 ? -36.840 13.478 78.878 1.00 88.94 212 GLU A C 1
ATOM 1684 O O . GLU A 1 212 ? -37.094 13.500 80.083 1.00 88.94 212 GLU A O 1
ATOM 1689 N N . ALA A 1 213 ? -36.405 14.559 78.225 1.00 87.31 213 ALA A N 1
ATOM 1690 C CA . ALA A 1 213 ? -36.195 15.853 78.869 1.00 87.31 213 ALA A CA 1
ATOM 1691 C C . ALA A 1 213 ? -37.492 16.393 79.496 1.00 87.31 213 ALA A C 1
ATOM 1693 O O . ALA A 1 213 ? -37.493 16.822 80.649 1.00 87.31 213 ALA A O 1
ATOM 1694 N N . ALA A 1 214 ? -38.626 16.299 78.793 1.00 85.06 214 ALA A N 1
ATOM 1695 C CA . ALA A 1 214 ? -39.927 16.695 79.334 1.00 85.06 214 ALA A CA 1
ATOM 1696 C C . ALA A 1 214 ? -40.348 15.861 80.562 1.00 85.06 214 ALA A C 1
ATOM 1698 O O . ALA A 1 214 ? -41.014 16.378 81.460 1.00 85.06 214 ALA A O 1
ATOM 1699 N N . LYS A 1 215 ? -39.944 14.585 80.632 1.00 75.94 215 LYS A N 1
ATOM 1700 C CA . LYS A 1 215 ? -40.159 13.726 81.809 1.00 75.94 215 LYS A CA 1
ATOM 1701 C C . LYS A 1 215 ? -39.213 14.048 82.971 1.00 75.94 215 LYS A C 1
ATOM 1703 O O . LYS A 1 215 ? -39.656 13.995 84.114 1.00 75.94 215 LYS A O 1
ATOM 1708 N N . GLN A 1 216 ? -37.956 14.398 82.699 1.00 63.66 216 GLN A N 1
ATOM 1709 C CA . GLN A 1 216 ? -36.962 14.798 83.709 1.00 63.66 216 GLN A CA 1
ATOM 1710 C C . GLN A 1 216 ? -37.261 16.183 84.323 1.00 63.66 216 GLN A C 1
ATOM 1712 O O . GLN A 1 216 ? -36.907 16.441 85.468 1.00 63.66 216 GLN A O 1
ATOM 1717 N N . VAL A 1 217 ? -37.970 17.066 83.606 1.00 53.75 217 VAL A N 1
ATOM 1718 C CA . VAL A 1 217 ? -38.356 18.422 84.067 1.00 53.75 217 VAL A CA 1
ATOM 1719 C C . VAL A 1 217 ? -39.592 18.429 84.989 1.00 53.75 217 VAL A C 1
ATOM 1721 O O . VAL A 1 217 ? -40.067 19.490 85.384 1.00 53.75 217 VAL A O 1
ATOM 1724 N N . LYS A 1 218 ? -40.100 17.270 85.430 1.00 45.44 218 LYS A N 1
ATOM 1725 C CA . LYS A 1 218 ? -40.967 17.209 86.619 1.00 45.44 218 LYS A CA 1
ATOM 1726 C C . LYS A 1 218 ? -40.103 17.019 87.873 1.00 45.44 218 LYS A C 1
ATOM 1728 O O . LYS A 1 218 ? -39.824 15.873 88.225 1.00 45.44 218 LYS A O 1
ATOM 1733 N N . PRO A 1 219 ? -39.699 18.092 88.586 1.00 42.62 219 PRO A N 1
ATOM 1734 C CA . PRO A 1 219 ? -39.274 17.923 89.960 1.00 42.62 219 PRO A CA 1
ATOM 1735 C C . PRO A 1 219 ? -40.489 17.445 90.755 1.00 42.62 219 PRO A C 1
ATOM 1737 O O . PRO A 1 219 ? -41.566 18.038 90.684 1.00 42.62 219 PRO A O 1
ATOM 1740 N N . LEU A 1 220 ? -40.298 16.367 91.510 1.00 48.25 220 LEU A N 1
ATOM 1741 C CA . LEU A 1 220 ? -41.079 16.110 92.713 1.00 48.25 220 LEU A CA 1
ATOM 1742 C C . LEU A 1 220 ? -40.982 17.379 93.578 1.00 48.25 220 LEU A C 1
ATOM 1744 O O . LEU A 1 220 ? -39.947 17.637 94.190 1.00 48.25 220 LEU A O 1
ATOM 1748 N N . ARG A 1 221 ? -42.018 18.217 93.533 1.00 37.31 221 ARG A N 1
ATOM 1749 C CA . ARG A 1 221 ? -42.309 19.231 94.544 1.00 37.31 221 ARG A CA 1
ATOM 1750 C C . ARG A 1 221 ? -43.607 18.813 95.215 1.00 37.31 221 ARG A C 1
ATOM 1752 O O . ARG A 1 221 ? -44.624 18.749 94.530 1.00 37.31 221 ARG A O 1
ATOM 1759 N N . ASP A 1 222 ? -43.434 18.531 96.503 1.00 37.53 222 ASP A N 1
ATOM 1760 C CA . ASP A 1 222 ? -44.369 18.493 97.632 1.00 37.53 222 ASP A CA 1
ATOM 1761 C C . ASP A 1 222 ? -45.643 17.642 97.508 1.00 37.53 222 ASP A C 1
ATOM 1763 O O . ASP A 1 222 ? -46.560 17.987 96.731 1.00 37.53 222 ASP A O 1
#

pLDDT: mean 76.41, std 20.06, range [32.19, 98.12]